Protein AF-A0A9P8NAE0-F1 (afdb_monomer)

pLDDT: mean 75.75, std 21.97, range [27.77, 96.94]

Sequence (246 aa):
MDNTYKVNRFNMPLLQIIGTTGLHKSFSVGFGLTAKEDEGAFQWILSQLREAGRQADIPDPGVVITDFDTALKNALDSIFPSTQQQVCVWHMMKNVILHIKKKWEGSLDGTEIGGDRPEQETRLAAAAALDDPIQADNAIDEDRPIDRATDYQIQHASQLADQRTFEHTADGIRDAWVSVFRARTAEECRDQWDLLCIEFSDQPALVNYLRTTYWPWRAQFSTYAIQQYRNYNITVTSRVRAHITS

InterPro domains:
  IPR018289 MULE transposase domain [PF10551] (1-95)

Organism: NCBI:txid111463

Structure (mmCIF, N/CA/C/O backbone):
data_AF-A0A9P8NAE0-F1
#
_entry.id   AF-A0A9P8NAE0-F1
#
loop_
_atom_site.group_PDB
_atom_site.id
_atom_site.type_symbol
_atom_site.label_atom_id
_atom_site.label_alt_id
_atom_site.label_comp_id
_atom_site.label_asym_id
_atom_site.label_entity_id
_atom_site.label_seq_id
_atom_site.pdbx_PDB_ins_code
_atom_site.Cartn_x
_atom_site.Cartn_y
_atom_site.Cartn_z
_atom_site.occupancy
_atom_site.B_iso_or_equiv
_atom_site.auth_seq_id
_atom_site.auth_comp_id
_atom_site.auth_asym_id
_atom_site.auth_atom_id
_atom_site.pdbx_PDB_model_num
ATOM 1 N N . MET A 1 1 ? -0.539 -0.643 12.063 1.00 80.19 1 MET A N 1
ATOM 2 C CA . MET A 1 1 ? -0.545 -1.965 12.702 1.00 80.19 1 MET A CA 1
ATOM 3 C C . MET A 1 1 ? 0.483 -2.789 11.968 1.00 80.19 1 MET A C 1
ATOM 5 O O . MET A 1 1 ? 0.493 -2.748 10.745 1.00 80.19 1 MET A O 1
ATOM 9 N N . ASP A 1 2 ? 1.401 -3.388 12.709 1.00 75.94 2 ASP A N 1
ATOM 10 C CA . ASP A 1 2 ? 2.513 -4.162 12.157 1.00 75.94 2 ASP A CA 1
ATOM 11 C C . ASP A 1 2 ? 2.639 -5.444 12.973 1.00 75.94 2 ASP A C 1
ATOM 13 O O . ASP A 1 2 ? 2.619 -5.382 14.212 1.00 75.94 2 ASP A O 1
ATOM 17 N N . ASN A 1 3 ? 2.746 -6.581 12.292 1.00 67.88 3 ASN A N 1
ATOM 18 C CA . ASN A 1 3 ? 3.081 -7.835 12.938 1.00 67.88 3 ASN A CA 1
ATOM 19 C C . ASN A 1 3 ? 4.594 -7.971 12.984 1.00 67.88 3 ASN A C 1
ATOM 21 O O . ASN A 1 3 ? 5.308 -8.002 11.980 1.00 67.88 3 ASN A O 1
ATOM 25 N N . THR A 1 4 ? 5.130 -8.051 14.196 1.00 59.97 4 THR A N 1
ATOM 26 C CA . THR A 1 4 ? 6.562 -8.246 14.330 1.00 59.97 4 THR A CA 1
ATOM 27 C C . THR A 1 4 ? 6.889 -9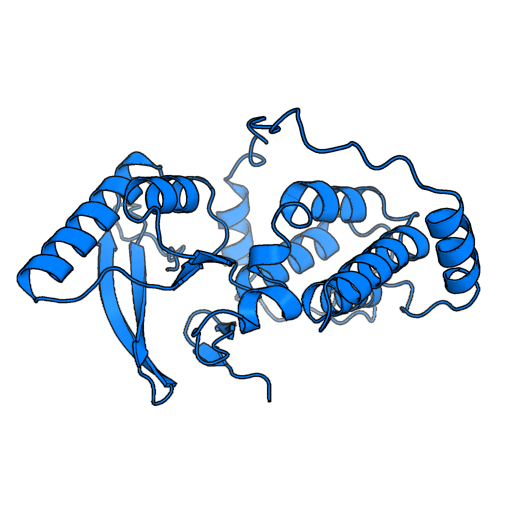.710 14.047 1.00 59.97 4 THR A C 1
ATOM 29 O O . THR A 1 4 ? 6.527 -10.590 14.821 1.00 59.97 4 THR A O 1
ATOM 32 N N . TYR A 1 5 ? 7.694 -9.946 13.010 1.00 52.50 5 TYR A N 1
ATOM 33 C CA . TYR A 1 5 ? 8.297 -11.244 12.656 1.00 52.50 5 TYR A CA 1
ATOM 34 C C . TYR A 1 5 ? 9.088 -11.932 13.792 1.00 52.50 5 TYR A C 1
ATOM 36 O O . TYR A 1 5 ? 9.578 -13.049 13.635 1.00 52.50 5 TYR A O 1
ATOM 44 N N . LYS A 1 6 ? 9.295 -11.260 14.933 1.00 56.47 6 LYS A N 1
ATOM 45 C CA . LYS A 1 6 ? 9.928 -11.854 16.110 1.00 56.47 6 LYS A CA 1
ATOM 46 C C . LYS A 1 6 ? 8.864 -12.568 16.930 1.00 56.47 6 LYS A C 1
ATOM 48 O O . LYS A 1 6 ? 8.217 -11.967 17.782 1.00 56.47 6 LYS A O 1
ATOM 53 N N . VAL A 1 7 ? 8.741 -13.863 16.691 1.00 60.53 7 VAL A N 1
ATOM 54 C CA . VAL A 1 7 ? 7.942 -14.742 17.534 1.00 60.53 7 VAL A CA 1
ATOM 55 C C . VAL A 1 7 ? 8.591 -14.907 18.910 1.00 60.53 7 VAL A C 1
ATOM 57 O O . VAL A 1 7 ? 9.818 -14.942 19.050 1.00 60.53 7 VAL A O 1
ATOM 60 N N . ASN A 1 8 ? 7.774 -14.976 19.957 1.00 69.62 8 ASN A N 1
ATOM 61 C CA . ASN A 1 8 ? 8.274 -15.273 21.299 1.00 69.62 8 ASN A CA 1
ATOM 62 C C . ASN A 1 8 ? 8.743 -16.747 21.403 1.00 69.62 8 ASN A C 1
ATOM 64 O O . ASN A 1 8 ? 8.636 -17.520 20.453 1.00 69.62 8 ASN A O 1
ATOM 68 N N . ARG A 1 9 ? 9.221 -17.181 22.582 1.00 75.50 9 ARG A N 1
ATOM 69 C CA . ARG A 1 9 ? 9.651 -18.581 22.821 1.00 75.50 9 ARG A CA 1
ATOM 70 C C . ARG A 1 9 ? 8.576 -19.649 22.544 1.00 75.50 9 ARG A C 1
ATOM 72 O O . ARG A 1 9 ? 8.888 -20.832 22.559 1.00 75.50 9 ARG A O 1
ATOM 79 N N . PHE A 1 10 ? 7.325 -19.231 22.362 1.00 71.12 10 PHE A N 1
ATOM 80 C CA . PHE A 1 10 ? 6.166 -20.071 22.076 1.00 71.12 10 PHE A CA 1
ATOM 81 C C . PHE A 1 10 ? 5.702 -19.959 20.619 1.00 71.12 10 PHE A C 1
ATOM 83 O O . PHE A 1 10 ? 4.605 -20.398 20.297 1.00 71.12 10 PHE A O 1
ATOM 90 N N . ASN A 1 11 ? 6.526 -19.373 19.748 1.00 71.12 11 ASN A N 1
ATOM 91 C CA . ASN A 1 11 ? 6.237 -19.188 18.331 1.00 71.12 11 ASN A CA 1
ATOM 92 C C . ASN A 1 11 ? 4.987 -18.324 18.054 1.00 71.12 11 ASN A C 1
ATOM 94 O O . ASN A 1 11 ? 4.331 -18.499 17.034 1.00 71.12 11 ASN A O 1
ATOM 98 N N . MET A 1 12 ? 4.651 -17.407 18.971 1.00 79.19 12 MET A N 1
ATOM 99 C CA . MET A 1 12 ? 3.490 -16.520 18.848 1.00 79.19 12 MET A CA 1
ATOM 100 C C . MET A 1 12 ? 3.882 -15.174 18.224 1.00 79.19 12 MET A C 1
ATOM 102 O O . MET A 1 12 ? 4.764 -14.503 18.784 1.00 79.19 12 MET A O 1
ATOM 106 N N . PRO A 1 13 ? 3.234 -14.765 17.119 1.00 77.19 13 PRO A N 1
ATOM 107 C CA . PRO A 1 13 ? 3.353 -13.428 16.554 1.00 77.19 13 PRO A CA 1
ATOM 108 C C . PRO A 1 13 ? 2.855 -12.340 17.509 1.00 77.19 13 PRO A C 1
ATOM 110 O O . PRO A 1 13 ? 1.931 -12.539 18.304 1.00 77.19 13 PRO A O 1
ATOM 113 N N . LEU A 1 14 ? 3.484 -11.169 17.422 1.00 81.94 14 LEU A N 1
ATOM 114 C CA . LEU A 1 14 ? 3.101 -9.977 18.173 1.00 81.94 14 LEU A CA 1
ATOM 115 C C . LEU A 1 14 ? 2.579 -8.915 17.204 1.00 81.94 14 LEU A C 1
ATOM 117 O O . LEU A 1 14 ? 3.356 -8.341 16.440 1.00 81.94 14 LEU A O 1
ATOM 121 N N . LEU A 1 15 ? 1.288 -8.614 17.311 1.00 84.69 15 LEU A N 1
ATOM 122 C CA . LEU A 1 15 ? 0.648 -7.466 16.683 1.00 84.6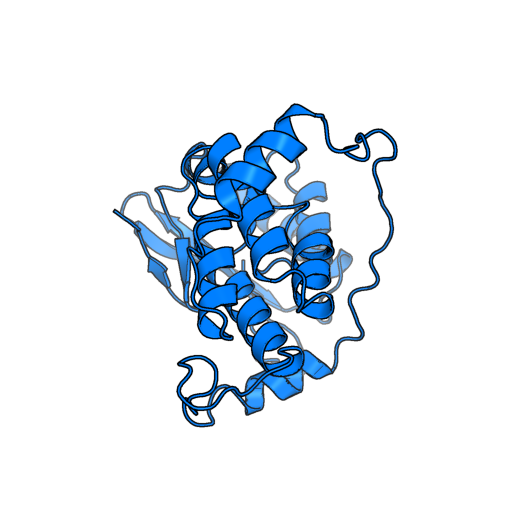9 15 LEU A CA 1
ATOM 123 C C . LEU A 1 15 ? 0.901 -6.221 17.530 1.00 84.69 15 LEU A C 1
ATOM 125 O O . LEU A 1 15 ? 0.487 -6.144 18.692 1.00 84.69 15 LEU A O 1
ATOM 129 N N . GLN A 1 16 ? 1.548 -5.221 16.939 1.00 86.06 16 GLN A N 1
ATOM 130 C CA . GLN A 1 16 ? 1.757 -3.924 17.569 1.00 86.06 16 GLN A CA 1
ATOM 131 C C . GLN A 1 16 ? 0.815 -2.865 16.984 1.00 86.06 16 GLN A C 1
ATOM 133 O O . GLN A 1 16 ? 0.756 -2.635 15.770 1.00 86.06 16 GLN A O 1
ATOM 138 N N . ILE A 1 17 ? 0.108 -2.160 17.872 1.00 88.19 17 ILE A N 1
ATOM 139 C CA . ILE A 1 17 ? -0.814 -1.080 17.515 1.00 88.19 17 ILE A CA 1
ATOM 140 C C . ILE A 1 17 ? -0.240 0.238 18.026 1.00 88.19 17 ILE A C 1
ATOM 142 O O . ILE A 1 17 ? -0.129 0.476 19.230 1.00 88.19 17 ILE A O 1
ATOM 146 N N . ILE A 1 18 ? 0.131 1.103 17.084 1.00 86.50 18 ILE A N 1
ATOM 147 C CA . ILE A 1 18 ? 0.743 2.405 17.346 1.00 86.50 18 ILE A CA 1
ATOM 148 C C . ILE A 1 18 ? -0.218 3.491 16.872 1.00 86.50 18 ILE A C 1
ATOM 150 O O . ILE A 1 18 ? -0.665 3.473 15.726 1.00 86.50 18 ILE A O 1
ATOM 154 N N . GLY A 1 19 ? -0.514 4.436 17.757 1.00 85.75 19 GLY A N 1
ATOM 155 C CA . GLY A 1 19 ? -1.234 5.664 17.454 1.00 85.75 19 GLY A CA 1
ATOM 156 C C . GLY A 1 19 ? -0.257 6.807 17.203 1.00 85.75 19 GLY A C 1
ATOM 157 O O . GLY A 1 19 ? 0.900 6.761 17.624 1.00 85.75 19 GLY A O 1
ATOM 158 N N . THR A 1 20 ? -0.717 7.855 16.525 1.00 80.50 20 THR A N 1
ATOM 159 C CA . THR A 1 20 ? 0.059 9.088 16.357 1.00 80.50 20 THR A CA 1
ATOM 160 C C . THR A 1 20 ? -0.784 10.287 16.760 1.00 80.50 20 THR A C 1
ATOM 162 O O . THR A 1 20 ? -1.970 10.352 16.451 1.00 80.50 20 THR A O 1
ATOM 165 N N . THR A 1 21 ? -0.183 11.227 17.485 1.00 78.06 21 THR A N 1
ATOM 166 C CA . THR A 1 21 ? -0.848 12.468 17.900 1.00 78.06 21 THR A CA 1
ATOM 167 C C . THR A 1 21 ? -0.765 13.539 16.810 1.00 78.06 21 THR A C 1
ATOM 169 O O . THR A 1 21 ? 0.087 13.471 15.925 1.00 78.06 21 THR A O 1
ATOM 172 N N . GLY A 1 22 ? -1.577 14.596 16.922 1.00 69.81 22 GLY A N 1
ATOM 173 C CA . GLY A 1 22 ? -1.492 15.770 16.037 1.00 69.81 22 GLY A CA 1
ATOM 174 C C . GLY A 1 22 ? -0.170 16.553 16.125 1.00 69.81 22 GLY A C 1
ATOM 175 O O . GLY A 1 22 ? 0.059 17.443 15.320 1.00 69.81 22 GLY A O 1
ATOM 176 N N . LEU A 1 23 ? 0.709 16.215 17.079 1.00 77.19 23 LEU A N 1
ATOM 177 C CA . LEU A 1 23 ? 2.085 16.722 17.177 1.00 77.19 23 LEU A CA 1
ATOM 178 C C . LEU A 1 23 ? 3.112 15.735 16.600 1.00 77.19 23 LEU A C 1
ATOM 180 O O . LEU A 1 23 ? 4.298 15.820 16.918 1.00 77.19 23 LEU A O 1
ATOM 184 N N . HIS A 1 24 ? 2.659 14.762 15.807 1.00 66.44 24 HIS A N 1
ATOM 185 C CA . HIS A 1 24 ? 3.490 13.754 15.145 1.00 66.44 24 HIS A CA 1
ATOM 186 C C . HIS A 1 24 ? 4.305 12.885 16.113 1.00 66.44 24 HIS A C 1
ATOM 188 O O . HIS A 1 24 ? 5.368 12.370 15.766 1.00 66.44 24 HIS A O 1
ATOM 194 N N . LYS A 1 25 ? 3.809 12.704 17.342 1.00 74.56 25 LYS A N 1
ATOM 195 C CA . LYS A 1 25 ? 4.404 11.776 18.307 1.00 74.56 25 LYS A CA 1
ATOM 196 C C . LYS A 1 25 ? 3.684 10.443 18.242 1.00 74.56 25 LYS A C 1
ATOM 198 O O . LYS A 1 25 ? 2.464 10.393 18.393 1.00 74.56 25 LYS A O 1
ATOM 203 N N . SER A 1 26 ? 4.449 9.378 18.049 1.00 81.88 26 SER A N 1
ATOM 204 C CA . SER A 1 26 ? 3.940 8.014 18.118 1.00 81.88 26 SER A CA 1
ATOM 205 C C . SER A 1 26 ? 3.783 7.577 19.575 1.00 81.88 26 SER A C 1
ATOM 207 O O . SER A 1 26 ? 4.625 7.890 20.418 1.00 81.88 26 SER A O 1
ATOM 209 N N . PHE A 1 27 ? 2.716 6.845 19.869 1.00 83.62 27 PHE A N 1
ATOM 210 C CA . PHE A 1 27 ? 2.471 6.239 21.174 1.00 83.62 27 PHE A CA 1
ATOM 211 C C . PHE A 1 27 ? 1.897 4.836 20.996 1.00 83.62 27 PHE A C 1
ATOM 213 O O . PHE A 1 27 ? 1.244 4.535 19.997 1.00 83.62 27 PHE A O 1
ATOM 220 N N . SER A 1 28 ? 2.160 3.959 21.960 1.00 88.06 28 SER A N 1
ATOM 221 C CA . SER A 1 28 ? 1.605 2.610 21.933 1.00 88.06 28 SER A CA 1
ATOM 222 C C . SER A 1 28 ? 0.139 2.652 22.347 1.00 88.06 28 SER A C 1
ATOM 224 O O . SER A 1 28 ? -0.172 3.162 23.420 1.00 88.06 28 SER A O 1
ATOM 226 N N . VAL A 1 29 ? -0.741 2.104 21.512 1.00 87.62 29 VAL A N 1
ATOM 227 C CA . VAL A 1 29 ? -2.169 1.933 21.826 1.00 87.62 29 VAL A CA 1
ATOM 228 C C . VAL A 1 29 ? -2.393 0.571 22.470 1.00 87.62 29 VAL A C 1
ATOM 230 O O . VAL A 1 29 ? -3.123 0.458 23.447 1.00 87.62 29 VAL A O 1
ATOM 233 N N . GLY A 1 30 ? -1.729 -0.465 21.958 1.00 87.06 30 GLY A N 1
ATOM 234 C CA . GLY A 1 30 ? -1.888 -1.816 22.472 1.00 87.06 30 GLY A CA 1
ATOM 235 C C . GLY A 1 30 ? -0.984 -2.828 21.787 1.00 87.06 30 GLY A C 1
ATOM 236 O O . GLY A 1 30 ? -0.332 -2.541 20.779 1.00 87.06 30 GLY A O 1
ATOM 237 N N . PHE A 1 31 ? -0.970 -4.022 22.364 1.00 86.38 31 PHE A N 1
ATOM 238 C CA . PHE A 1 31 ? -0.232 -5.179 21.883 1.00 86.38 31 PHE A CA 1
ATOM 239 C C . PHE A 1 31 ? -1.160 -6.389 21.894 1.00 86.38 31 PHE A C 1
ATOM 241 O O . PHE A 1 31 ? -1.898 -6.584 22.859 1.00 86.38 31 PHE A O 1
ATOM 248 N N . GLY A 1 32 ? -1.101 -7.206 20.849 1.00 84.31 32 GLY A N 1
ATOM 249 C CA . GLY A 1 32 ? -1.810 -8.476 20.775 1.00 84.31 32 GLY A CA 1
ATOM 250 C C . GLY A 1 32 ? -0.828 -9.605 20.507 1.00 84.31 32 GLY A C 1
ATOM 251 O O . GLY A 1 32 ? -0.058 -9.535 19.559 1.00 84.31 32 GLY A O 1
ATOM 252 N N . LEU A 1 33 ? -0.836 -10.636 21.346 1.00 82.56 33 LEU A N 1
ATOM 253 C CA . LEU A 1 33 ? -0.107 -11.874 21.080 1.00 82.56 33 LEU A CA 1
ATOM 254 C C . LEU A 1 33 ? -1.096 -12.887 20.522 1.00 82.56 33 LEU A C 1
ATOM 256 O O . LEU A 1 33 ? -2.034 -13.270 21.222 1.00 82.56 33 LEU A O 1
ATOM 260 N N . THR A 1 34 ? -0.887 -13.324 19.287 1.00 76.75 34 THR A N 1
ATOM 261 C CA . THR A 1 34 ? -1.731 -14.345 18.662 1.00 76.75 34 THR A CA 1
ATOM 262 C C . THR A 1 34 ? -1.004 -15.675 18.607 1.00 76.75 34 THR A C 1
ATOM 264 O O . THR A 1 34 ? 0.220 -15.739 18.593 1.00 76.75 34 THR A O 1
ATOM 267 N N . ALA A 1 35 ? -1.756 -16.774 18.606 1.00 73.69 35 ALA A N 1
ATOM 268 C CA . ALA A 1 35 ? -1.174 -18.085 18.326 1.00 73.69 35 ALA A CA 1
ATOM 269 C C . ALA A 1 35 ? -0.899 -18.276 16.823 1.00 73.69 35 ALA A C 1
ATOM 271 O O . ALA A 1 35 ? -0.047 -19.083 16.460 1.00 73.69 35 ALA A O 1
ATOM 272 N N . LYS A 1 36 ? -1.640 -17.555 15.969 1.00 76.31 36 LYS A N 1
ATOM 273 C CA . LYS A 1 36 ? -1.598 -17.615 14.503 1.00 76.31 36 LYS A CA 1
ATOM 274 C C . LYS A 1 36 ? -1.914 -16.242 13.903 1.00 76.31 36 LYS A C 1
ATOM 276 O O . LYS A 1 36 ? -2.621 -15.452 14.528 1.00 76.31 36 LYS A O 1
ATOM 281 N N . GLU A 1 37 ? -1.404 -15.975 12.706 1.00 79.12 37 GLU A N 1
ATOM 282 C CA . GLU A 1 37 ? -1.759 -14.803 11.888 1.00 79.12 37 GLU A CA 1
ATOM 283 C C . GLU A 1 37 ? -2.942 -15.175 10.987 1.00 79.12 37 GLU A C 1
ATOM 285 O O . GLU A 1 37 ? -2.802 -15.354 9.784 1.00 79.12 37 GLU A O 1
ATOM 290 N N . ASP A 1 38 ? -4.107 -15.404 11.596 1.00 85.44 38 ASP A N 1
ATOM 291 C CA . ASP A 1 38 ? -5.343 -15.692 10.869 1.00 85.44 38 ASP A CA 1
ATOM 292 C C . ASP A 1 38 ? -6.416 -14.634 11.147 1.00 85.44 38 ASP A C 1
ATOM 294 O O . ASP A 1 38 ? -6.338 -13.850 12.099 1.00 85.44 38 ASP A O 1
ATOM 298 N N . GLU A 1 39 ? -7.426 -14.598 10.278 1.00 88.25 39 GLU A N 1
ATOM 299 C CA . GLU A 1 39 ? -8.475 -13.580 10.329 1.00 88.25 39 GLU A CA 1
ATOM 300 C C . GLU A 1 39 ? -9.217 -13.605 11.671 1.00 88.25 39 GLU A C 1
ATOM 302 O O . GLU A 1 39 ? -9.487 -12.553 12.248 1.00 88.25 39 GLU A O 1
ATOM 307 N N . GLY A 1 40 ? -9.483 -14.795 12.219 1.00 89.12 40 GLY A N 1
ATOM 308 C CA . GLY A 1 40 ? -10.167 -14.948 13.503 1.00 89.12 40 GLY A CA 1
ATOM 309 C C . GLY A 1 40 ? -9.364 -14.369 14.670 1.00 89.12 40 GLY A C 1
ATOM 310 O O . GLY A 1 40 ? -9.921 -13.680 15.530 1.00 89.12 40 GLY A O 1
ATOM 311 N N . ALA A 1 41 ? -8.049 -14.588 14.690 1.00 89.06 41 ALA A N 1
ATOM 312 C CA . ALA A 1 41 ? -7.161 -14.019 15.696 1.00 89.06 41 ALA A CA 1
ATOM 313 C C . ALA A 1 41 ? -7.122 -12.485 15.619 1.00 89.06 41 ALA A C 1
ATOM 315 O O . ALA A 1 41 ? -7.191 -11.811 16.654 1.00 89.06 41 ALA A O 1
ATOM 316 N N . PHE A 1 42 ? -7.071 -11.919 14.410 1.00 90.31 42 PHE A N 1
ATOM 317 C CA . PHE A 1 42 ? -7.117 -10.470 14.220 1.00 90.31 42 PHE A CA 1
ATOM 318 C C . PHE A 1 42 ? -8.474 -9.876 14.590 1.00 90.31 42 PHE A C 1
ATOM 320 O O . PHE A 1 42 ? -8.511 -8.881 15.316 1.00 90.31 42 PHE A O 1
ATOM 327 N N . GLN A 1 43 ? -9.585 -10.495 14.180 1.00 92.88 43 GLN A N 1
ATOM 328 C CA . GLN A 1 43 ? -10.933 -10.070 14.571 1.00 92.88 43 GLN A CA 1
ATOM 329 C C . GLN A 1 43 ? -11.067 -10.038 16.092 1.00 92.88 43 GLN A C 1
ATOM 331 O O . GLN A 1 43 ? -11.591 -9.071 16.649 1.00 92.88 43 GLN A O 1
ATOM 336 N N . TRP A 1 44 ? -10.533 -11.052 16.781 1.00 92.19 44 TRP A N 1
ATOM 337 C CA . TRP A 1 44 ? -10.533 -11.071 18.235 1.00 92.19 44 TRP A CA 1
ATOM 338 C C . TRP A 1 44 ? -9.749 -9.886 18.812 1.00 92.19 44 TRP A C 1
ATOM 340 O O . TRP A 1 44 ? -10.333 -9.116 19.575 1.00 92.19 44 TRP A O 1
ATOM 350 N N . ILE A 1 45 ? -8.489 -9.656 18.418 1.00 91.12 45 ILE A N 1
ATOM 351 C CA . ILE A 1 45 ? -7.703 -8.522 18.949 1.00 91.12 45 ILE A CA 1
ATOM 352 C C . ILE A 1 45 ? -8.383 -7.181 18.660 1.00 91.12 45 ILE A C 1
ATOM 354 O O . ILE A 1 45 ? -8.486 -6.337 19.552 1.00 91.12 45 ILE A O 1
ATOM 358 N N . LEU A 1 46 ? -8.864 -6.978 17.434 1.00 93.31 46 LEU A N 1
ATOM 359 C CA . LEU A 1 46 ? -9.537 -5.743 17.038 1.00 93.31 46 LEU A CA 1
ATOM 360 C C . LEU A 1 46 ? -10.845 -5.544 17.816 1.00 93.31 46 LEU A C 1
ATOM 362 O O . LEU A 1 46 ? -11.156 -4.414 18.192 1.00 93.31 46 LEU A O 1
ATOM 366 N N . SER A 1 47 ? -11.577 -6.618 18.134 1.00 94.44 47 SER A N 1
ATOM 367 C CA . SER A 1 47 ? -12.767 -6.540 18.991 1.00 94.44 47 SER A CA 1
ATOM 368 C C . SER A 1 47 ? -12.417 -6.075 20.408 1.00 94.44 47 SER A C 1
ATOM 370 O O . SER A 1 47 ? -13.104 -5.214 20.956 1.00 94.44 47 SER A O 1
ATOM 372 N N . GLN A 1 48 ? -11.312 -6.578 20.974 1.00 93.62 48 GLN A N 1
ATOM 373 C CA . GLN A 1 48 ? -10.837 -6.170 22.297 1.00 93.62 48 GLN A CA 1
ATOM 374 C C . GLN A 1 48 ? -10.365 -4.715 22.289 1.00 93.62 48 GLN A C 1
ATOM 376 O O . GLN A 1 48 ? -10.672 -3.963 23.211 1.00 93.62 48 GLN A O 1
ATOM 381 N N . LEU A 1 49 ? -9.671 -4.295 21.228 1.00 92.75 49 LEU A N 1
ATOM 382 C CA . LEU A 1 49 ? -9.268 -2.904 21.032 1.00 92.75 49 LEU A CA 1
ATOM 383 C C . LEU A 1 49 ? -10.484 -1.971 20.988 1.00 92.75 49 LEU A C 1
ATOM 385 O O . LEU A 1 49 ? -10.488 -0.940 21.656 1.00 92.75 49 LEU A O 1
ATOM 389 N N . ARG A 1 50 ? -11.511 -2.333 20.214 1.00 93.81 50 ARG A N 1
ATOM 390 C CA . ARG A 1 50 ? -12.743 -1.549 20.079 1.00 93.81 50 ARG A CA 1
ATOM 391 C C . ARG A 1 50 ? -13.481 -1.425 21.405 1.00 93.81 50 ARG A C 1
ATOM 393 O O . ARG A 1 50 ? -13.940 -0.342 21.755 1.00 93.81 50 ARG A O 1
ATOM 400 N N . GLU A 1 51 ? -13.577 -2.518 22.152 1.00 94.50 51 GLU A N 1
ATOM 401 C CA . GLU A 1 51 ? -14.223 -2.526 23.463 1.00 94.50 51 GLU A CA 1
ATOM 402 C C . GLU A 1 51 ? -13.453 -1.679 24.484 1.00 94.50 51 GLU A C 1
ATOM 404 O O . GLU A 1 51 ? -14.046 -0.840 25.160 1.00 94.50 51 GLU A O 1
ATOM 409 N N . ALA A 1 52 ? -12.124 -1.805 24.533 1.00 92.12 52 ALA A N 1
ATOM 410 C CA . ALA A 1 52 ? -11.283 -0.954 25.373 1.00 92.12 52 ALA A CA 1
ATOM 411 C C . ALA A 1 52 ? -11.413 0.534 25.001 1.00 92.12 52 ALA A C 1
ATOM 413 O O . ALA A 1 52 ? -11.489 1.389 25.884 1.00 92.12 52 ALA A O 1
ATOM 414 N N . GLY A 1 53 ? -11.488 0.845 23.702 1.00 92.25 53 GLY A N 1
ATOM 415 C CA . GLY A 1 53 ? -11.743 2.197 23.205 1.00 92.25 53 GLY A CA 1
ATOM 416 C C . GLY A 1 53 ? -13.081 2.748 23.694 1.00 92.25 53 GLY A C 1
ATOM 417 O O . GLY A 1 53 ? -13.119 3.834 24.263 1.00 92.25 53 GLY A O 1
ATOM 418 N N . ARG A 1 54 ? -14.161 1.967 23.576 1.00 93.50 54 ARG A N 1
ATOM 419 C CA . ARG A 1 54 ? -15.503 2.342 24.059 1.00 93.50 54 ARG A CA 1
ATOM 420 C C . ARG A 1 54 ? -15.545 2.608 25.558 1.00 93.50 54 ARG A C 1
ATOM 422 O O . ARG A 1 54 ? -16.150 3.587 25.979 1.00 93.50 54 ARG A O 1
ATOM 429 N N . GLN A 1 55 ? -14.891 1.771 26.362 1.00 94.19 55 GLN A N 1
ATOM 430 C CA . GLN A 1 55 ? -14.823 1.955 27.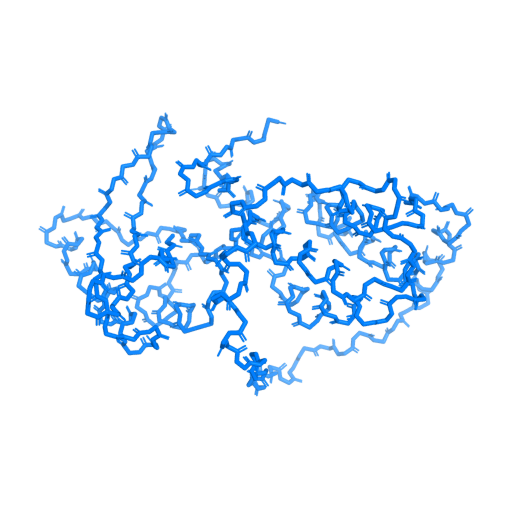818 1.00 94.19 55 GLN A CA 1
ATOM 431 C C . GLN A 1 55 ? -14.093 3.244 28.215 1.00 94.19 55 GLN A C 1
ATOM 433 O O . GLN A 1 55 ? -14.381 3.817 29.264 1.00 94.19 55 GLN A O 1
ATOM 438 N N . ALA A 1 56 ? -13.167 3.702 27.373 1.00 92.44 56 ALA A N 1
ATOM 439 C CA . ALA A 1 56 ? -12.420 4.939 27.552 1.00 92.44 56 ALA A CA 1
ATOM 440 C C . ALA A 1 56 ? -13.020 6.144 26.796 1.00 92.44 56 ALA A C 1
ATOM 442 O O . ALA A 1 56 ? -12.380 7.194 26.759 1.00 92.44 56 ALA A O 1
ATOM 443 N N . ASP A 1 57 ? -14.209 6.003 26.195 1.00 93.06 57 ASP A N 1
ATOM 444 C CA . ASP A 1 57 ? -14.864 7.019 25.351 1.00 93.06 57 ASP A CA 1
ATOM 445 C C . ASP A 1 57 ? -13.980 7.512 24.181 1.00 93.06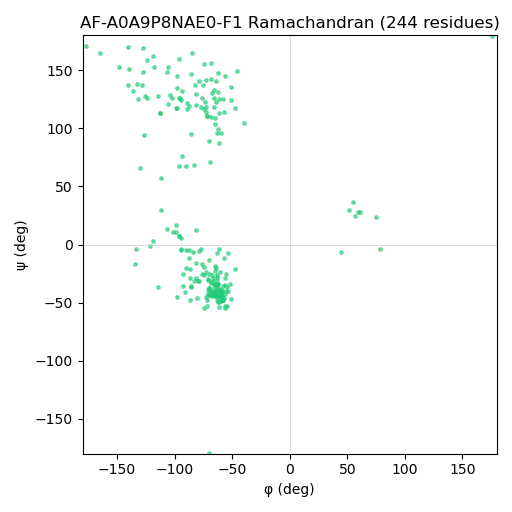 57 ASP A C 1
ATOM 447 O O . ASP A 1 57 ? -13.955 8.686 23.810 1.00 93.06 57 ASP A O 1
ATOM 451 N N . ILE A 1 58 ? -13.202 6.594 23.599 1.00 90.69 58 ILE A N 1
ATOM 452 C CA . ILE A 1 58 ? -12.342 6.835 22.437 1.00 90.69 58 ILE A CA 1
ATOM 453 C C . ILE A 1 58 ? -13.096 6.403 21.169 1.00 90.69 58 ILE A C 1
ATOM 455 O O . ILE A 1 58 ? -13.535 5.253 21.090 1.00 90.69 58 ILE A O 1
ATOM 459 N N . PRO A 1 59 ? -13.230 7.279 20.156 1.00 90.12 59 PRO A N 1
ATOM 460 C CA . PRO A 1 59 ? -13.895 6.931 18.905 1.00 90.12 59 PRO A CA 1
ATOM 461 C C . PRO A 1 59 ? -13.094 5.912 18.083 1.00 90.12 59 PRO A C 1
ATOM 463 O O . PRO A 1 59 ? -11.866 5.838 18.175 1.00 90.12 59 PRO A O 1
ATOM 466 N N . ASP A 1 60 ? -13.803 5.180 17.220 1.00 91.50 60 ASP A N 1
ATOM 467 C CA . ASP A 1 60 ? -13.193 4.267 16.249 1.00 91.50 60 ASP A CA 1
ATOM 468 C C . ASP A 1 60 ? -12.174 5.021 15.357 1.00 91.50 60 ASP A C 1
ATOM 470 O O . ASP A 1 60 ? -12.366 6.203 15.033 1.00 91.50 60 ASP A O 1
ATOM 474 N N . PRO A 1 61 ? -11.063 4.376 14.954 1.00 90.06 61 PRO A N 1
ATOM 475 C CA . PRO A 1 61 ? -10.008 5.044 14.202 1.00 90.06 61 PRO A CA 1
ATOM 476 C C . PRO A 1 61 ? -10.503 5.482 12.819 1.00 90.06 61 PRO A C 1
ATOM 478 O O . PRO A 1 61 ? -11.074 4.696 12.072 1.00 90.06 61 PRO A O 1
ATOM 481 N N . GLY A 1 62 ? -10.220 6.722 12.417 1.00 88.69 62 GLY A N 1
ATOM 482 C CA . GLY A 1 62 ? -10.560 7.185 11.064 1.00 88.69 62 GLY A CA 1
ATOM 483 C C . GLY A 1 62 ? -9.701 6.547 9.964 1.00 88.69 62 GLY A C 1
ATOM 484 O O . GLY A 1 62 ? -10.171 6.354 8.845 1.00 88.69 62 GLY A O 1
ATOM 485 N N . VAL A 1 63 ? -8.446 6.209 10.279 1.00 89.31 63 VAL A N 1
ATOM 486 C CA . VAL A 1 63 ? -7.480 5.608 9.349 1.00 89.31 63 VAL A CA 1
ATOM 487 C C . VAL A 1 63 ? -6.673 4.534 10.072 1.00 89.31 63 VAL A C 1
ATOM 489 O O . VAL A 1 63 ? -6.200 4.763 11.187 1.00 89.31 63 VAL A O 1
ATOM 492 N N . VAL A 1 64 ? -6.454 3.395 9.418 1.00 90.56 64 VAL A N 1
ATOM 493 C CA . VAL A 1 64 ? -5.515 2.358 9.864 1.00 90.56 64 VAL A CA 1
ATOM 494 C C . VAL A 1 64 ? -4.541 2.043 8.732 1.00 90.56 64 VAL A C 1
ATOM 496 O O . VAL A 1 64 ? -4.949 1.765 7.610 1.00 90.56 64 VAL A O 1
ATOM 499 N N . ILE A 1 65 ? -3.242 2.085 9.036 1.00 89.00 65 ILE A N 1
ATOM 500 C CA . ILE A 1 65 ? -2.164 1.737 8.099 1.00 89.00 65 ILE A CA 1
ATOM 501 C C . ILE A 1 65 ? -1.653 0.333 8.444 1.00 89.00 65 ILE A C 1
ATOM 503 O O . ILE A 1 65 ? -1.263 0.119 9.596 1.00 89.00 65 ILE A O 1
ATOM 507 N N . THR A 1 66 ? -1.620 -0.599 7.489 1.00 88.69 66 THR A N 1
ATOM 508 C CA . THR A 1 66 ? -1.136 -1.986 7.678 1.00 88.69 66 THR A CA 1
ATOM 509 C C . THR A 1 66 ? -0.075 -2.376 6.648 1.00 88.69 66 THR A C 1
ATOM 511 O O . THR A 1 66 ? 0.171 -1.655 5.685 1.00 88.69 66 THR A O 1
ATOM 514 N N . ASP A 1 67 ? 0.598 -3.502 6.848 1.00 81.94 67 ASP A N 1
ATOM 515 C CA . ASP A 1 67 ? 1.619 -4.085 5.966 1.00 81.94 67 ASP A CA 1
ATOM 516 C C . ASP A 1 67 ? 1.063 -4.883 4.770 1.00 81.94 67 ASP A C 1
ATOM 518 O O . ASP A 1 67 ? 1.843 -5.508 4.056 1.00 81.94 67 ASP A O 1
ATOM 522 N N . PHE A 1 68 ? -0.243 -4.768 4.492 1.00 83.81 68 PHE A N 1
ATOM 523 C CA . PHE A 1 68 ? -0.961 -5.459 3.410 1.00 83.81 68 PHE A CA 1
ATOM 524 C C . PHE A 1 68 ? -1.249 -6.954 3.658 1.00 83.81 68 PHE A C 1
ATOM 526 O O . PHE A 1 68 ? -1.493 -7.697 2.712 1.00 83.81 68 PHE A O 1
ATOM 533 N N . ASP A 1 69 ? -1.300 -7.383 4.921 1.00 85.88 69 ASP A N 1
ATOM 534 C CA . ASP A 1 69 ? -1.815 -8.701 5.317 1.00 85.88 69 ASP A CA 1
ATOM 535 C C . ASP A 1 69 ? -3.328 -8.831 5.033 1.00 85.88 69 ASP A C 1
ATOM 537 O O . ASP A 1 69 ? -4.146 -8.091 5.588 1.00 85.88 69 ASP A O 1
ATOM 541 N N . THR A 1 70 ? -3.714 -9.778 4.172 1.00 86.62 70 THR A N 1
ATOM 542 C CA . THR A 1 70 ? -5.115 -10.013 3.776 1.00 86.62 70 THR A CA 1
ATOM 543 C C . THR A 1 70 ? -6.019 -10.357 4.962 1.00 86.62 70 THR A C 1
ATOM 545 O O . THR A 1 70 ? -7.129 -9.833 5.053 1.00 86.62 70 THR A O 1
ATOM 548 N N . ALA A 1 71 ? -5.557 -11.189 5.896 1.00 88.12 71 ALA A N 1
ATOM 549 C CA . ALA A 1 71 ? -6.341 -11.595 7.056 1.00 88.12 71 ALA A CA 1
ATOM 550 C C . ALA A 1 71 ? -6.592 -10.411 8.002 1.00 88.12 71 ALA A C 1
ATOM 552 O O . ALA A 1 71 ? -7.712 -10.226 8.485 1.00 88.12 71 ALA A O 1
ATOM 553 N N . LEU A 1 72 ? -5.589 -9.556 8.222 1.00 88.56 72 LEU A N 1
ATOM 554 C CA . LEU A 1 72 ? -5.754 -8.334 9.010 1.00 88.56 72 LEU A CA 1
ATOM 555 C C . LEU A 1 72 ? -6.689 -7.336 8.315 1.00 88.56 72 LEU A C 1
ATOM 557 O O . LEU A 1 72 ? -7.493 -6.684 8.984 1.00 88.56 72 LEU A O 1
ATOM 561 N N . LYS A 1 73 ? -6.614 -7.215 6.986 1.00 89.94 73 LYS A N 1
ATOM 562 C CA . LYS A 1 73 ? -7.504 -6.341 6.204 1.00 89.94 73 LYS A CA 1
ATOM 563 C C . LYS A 1 73 ? -8.964 -6.778 6.308 1.00 89.94 73 LYS A C 1
ATOM 565 O O . LYS A 1 73 ? -9.808 -5.941 6.621 1.00 89.94 73 LYS A O 1
ATOM 570 N N . ASN A 1 74 ? -9.249 -8.067 6.135 1.00 91.69 74 ASN A N 1
ATOM 571 C CA . ASN A 1 74 ? -10.603 -8.608 6.285 1.00 91.69 74 ASN A CA 1
ATOM 572 C C . ASN A 1 74 ? -11.141 -8.387 7.706 1.00 91.69 74 ASN A C 1
ATOM 574 O O . ASN A 1 74 ? -12.278 -7.952 7.903 1.00 91.69 74 ASN A O 1
ATOM 578 N N . ALA A 1 75 ? -10.299 -8.620 8.715 1.00 92.88 75 ALA A N 1
ATOM 579 C CA . ALA A 1 75 ? -10.665 -8.385 10.104 1.00 92.88 75 ALA A CA 1
ATOM 580 C C . ALA A 1 75 ? -10.965 -6.900 10.389 1.00 92.88 75 ALA A C 1
ATOM 582 O O . ALA A 1 75 ? -11.905 -6.593 11.125 1.00 92.88 75 ALA A O 1
ATOM 583 N N . LEU A 1 76 ? -10.206 -5.973 9.795 1.00 93.31 76 LEU A N 1
ATOM 584 C CA . LEU A 1 76 ? -10.473 -4.535 9.886 1.00 93.31 76 LEU A CA 1
ATOM 585 C C . LEU A 1 76 ? -11.803 -4.157 9.230 1.00 93.31 76 LEU A C 1
ATOM 587 O O . LEU A 1 76 ? -12.569 -3.425 9.853 1.00 93.31 76 LEU A O 1
ATOM 591 N N . ASP A 1 77 ? -12.106 -4.683 8.042 1.00 93.31 77 ASP A N 1
ATOM 592 C CA . ASP A 1 77 ? -13.379 -4.421 7.354 1.00 93.31 77 ASP A CA 1
ATOM 593 C C . ASP A 1 77 ? -14.582 -4.936 8.158 1.00 93.31 77 ASP A C 1
ATOM 595 O O . ASP A 1 77 ? -15.635 -4.300 8.191 1.00 93.31 77 ASP A O 1
ATOM 599 N N . SER A 1 78 ? -14.415 -6.051 8.874 1.00 95.00 78 SER A N 1
ATOM 600 C CA . SER A 1 78 ? -15.448 -6.597 9.757 1.00 95.00 78 SER A CA 1
ATOM 601 C C . SER A 1 78 ? -15.647 -5.768 11.034 1.00 95.00 78 SER A C 1
ATOM 603 O O . SER A 1 78 ? -16.779 -5.446 11.407 1.00 95.00 78 SER A O 1
ATOM 605 N N . ILE A 1 79 ? -14.563 -5.412 11.733 1.00 95.81 79 ILE A N 1
ATOM 606 C CA . ILE A 1 79 ? -14.650 -4.781 13.061 1.00 95.81 79 ILE A CA 1
ATOM 607 C C . ILE A 1 79 ? -14.826 -3.261 12.981 1.00 95.81 79 ILE A C 1
ATOM 609 O O . ILE A 1 79 ? -15.546 -2.691 13.812 1.00 95.81 79 ILE A O 1
ATOM 613 N N . PHE A 1 80 ? -14.205 -2.617 11.994 1.00 94.44 80 PHE A N 1
ATOM 614 C CA . PHE A 1 80 ? -14.192 -1.171 11.789 1.00 94.44 80 PHE A CA 1
ATOM 615 C C . PHE A 1 80 ? -14.565 -0.796 10.336 1.00 94.44 80 PHE A C 1
ATOM 617 O O . PHE A 1 80 ? -13.755 -0.217 9.613 1.00 94.44 80 PHE A O 1
ATOM 624 N N . PRO A 1 81 ? -15.809 -1.056 9.894 1.00 93.19 81 PRO A N 1
ATOM 625 C CA . PRO A 1 81 ? -16.212 -0.902 8.489 1.00 93.19 81 PRO A CA 1
ATOM 626 C C . PRO A 1 81 ? -16.155 0.543 7.963 1.00 93.19 81 PRO A C 1
ATOM 628 O O . PRO A 1 81 ? -16.122 0.769 6.758 1.00 93.19 81 PRO A O 1
ATOM 631 N N . SER A 1 82 ? -16.168 1.542 8.850 1.00 91.44 82 SER A N 1
ATOM 632 C CA . SER A 1 82 ? -16.041 2.959 8.484 1.00 91.44 82 SER A CA 1
ATOM 633 C C . SER A 1 82 ? -14.594 3.461 8.456 1.00 91.44 82 SER A C 1
ATOM 635 O O . SER A 1 82 ? -14.361 4.628 8.140 1.00 91.44 82 SER A O 1
ATOM 637 N N . THR A 1 83 ? -13.624 2.633 8.844 1.00 91.50 83 THR A N 1
ATOM 638 C CA . THR A 1 83 ? -12.212 3.012 8.909 1.00 91.50 83 THR A CA 1
ATOM 639 C C . THR A 1 83 ? -11.573 2.917 7.535 1.00 91.50 83 THR A C 1
ATOM 641 O O . THR A 1 83 ? -11.610 1.878 6.881 1.00 91.50 83 THR A O 1
ATOM 644 N N . GLN A 1 84 ? -10.892 3.982 7.116 1.00 90.50 84 GLN A N 1
ATOM 645 C CA . GLN A 1 84 ? -10.106 3.937 5.891 1.00 90.50 84 GLN A CA 1
ATOM 646 C C . GLN A 1 84 ? -8.840 3.099 6.104 1.00 90.50 84 GLN A C 1
ATOM 648 O O . GLN A 1 84 ? -7.958 3.468 6.885 1.00 90.50 84 GLN A O 1
ATOM 653 N N . GLN A 1 85 ? -8.704 2.010 5.352 1.00 91.12 85 GLN A N 1
ATOM 654 C CA . GLN A 1 85 ? -7.466 1.239 5.313 1.00 91.12 85 GLN A CA 1
ATOM 655 C C . GLN A 1 85 ? -6.449 1.868 4.351 1.00 91.12 85 GLN A C 1
ATOM 657 O O . GLN A 1 85 ? -6.790 2.274 3.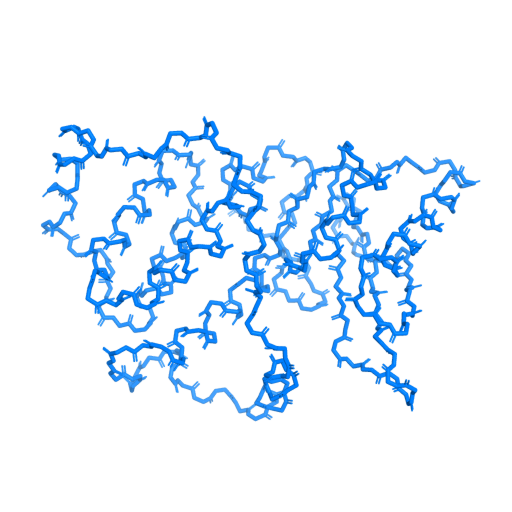235 1.00 91.12 85 GLN A O 1
ATOM 662 N N . GLN A 1 86 ? -5.191 1.926 4.779 1.00 90.88 86 GLN A N 1
ATOM 663 C CA . GLN A 1 86 ? -4.049 2.360 3.979 1.00 90.88 86 GLN A CA 1
ATOM 664 C C . GLN A 1 86 ? -2.940 1.308 4.029 1.00 90.88 86 GLN A C 1
ATOM 666 O O . GLN A 1 86 ? -2.744 0.631 5.040 1.00 90.88 86 GLN A O 1
ATOM 671 N N . VAL A 1 87 ? -2.184 1.192 2.942 1.00 89.19 87 VAL A N 1
ATOM 672 C CA . VAL A 1 87 ? -1.038 0.286 2.860 1.00 89.19 87 VAL A CA 1
ATOM 673 C C . VAL A 1 87 ? 0.230 1.039 3.238 1.00 89.19 87 VAL A C 1
ATOM 675 O O . VAL A 1 87 ? 0.510 2.137 2.759 1.00 89.19 87 VAL A O 1
ATOM 678 N N . CYS A 1 88 ? 1.020 0.433 4.116 1.00 86.56 88 CYS A N 1
ATOM 679 C CA . CYS A 1 88 ? 2.316 0.931 4.528 1.00 86.56 88 CYS A CA 1
ATOM 680 C C . CYS A 1 88 ? 3.273 0.927 3.332 1.00 86.56 88 CYS A C 1
ATOM 682 O O . CYS A 1 88 ? 3.752 -0.126 2.904 1.00 86.56 88 CYS A O 1
ATOM 684 N N . VAL A 1 89 ? 3.595 2.121 2.830 1.00 86.69 89 VAL A N 1
ATOM 685 C CA . VAL A 1 89 ? 4.508 2.309 1.694 1.00 86.69 89 VAL A CA 1
ATOM 686 C C . VAL A 1 89 ? 5.871 1.666 1.956 1.00 86.69 89 VAL A C 1
ATOM 688 O O . VAL A 1 89 ? 6.458 1.103 1.038 1.00 86.69 89 VAL A O 1
ATOM 691 N N . TRP A 1 90 ? 6.370 1.675 3.198 1.00 83.31 90 TRP A N 1
ATOM 692 C CA . TRP A 1 90 ? 7.628 0.999 3.524 1.00 83.31 90 TRP A CA 1
ATOM 693 C C . TRP A 1 90 ? 7.579 -0.510 3.293 1.00 83.31 90 TRP A C 1
ATOM 695 O O . TRP A 1 90 ? 8.468 -1.056 2.641 1.00 83.31 90 TRP A O 1
ATOM 705 N N . HIS A 1 91 ? 6.547 -1.180 3.811 1.00 84.75 91 HIS A N 1
ATOM 706 C CA . HIS A 1 91 ? 6.385 -2.624 3.647 1.00 84.75 91 HIS A CA 1
ATOM 707 C C . HIS A 1 91 ? 6.156 -2.988 2.182 1.00 84.75 91 HIS A C 1
ATOM 709 O O . HIS A 1 91 ? 6.814 -3.893 1.671 1.00 84.75 91 HIS A O 1
ATOM 715 N N . MET A 1 92 ? 5.322 -2.214 1.480 1.00 90.62 92 MET A N 1
ATOM 716 C CA . MET A 1 92 ? 5.138 -2.347 0.037 1.00 90.62 92 MET A CA 1
ATOM 717 C C . MET A 1 92 ? 6.477 -2.245 -0.701 1.00 90.62 92 MET A C 1
ATOM 719 O O . MET A 1 92 ? 6.832 -3.155 -1.442 1.00 90.62 92 MET A O 1
ATOM 723 N N . MET A 1 93 ? 7.262 -1.189 -0.466 1.00 91.50 93 MET A N 1
ATOM 724 C CA . MET A 1 93 ? 8.545 -1.000 -1.150 1.00 91.50 93 MET A CA 1
ATOM 725 C C . MET A 1 93 ? 9.551 -2.092 -0.823 1.00 91.50 93 MET A C 1
ATOM 727 O O . MET A 1 93 ? 10.246 -2.569 -1.717 1.00 91.50 93 MET A O 1
ATOM 731 N N . LYS A 1 94 ? 9.609 -2.538 0.432 1.00 88.31 94 LYS A N 1
ATOM 732 C CA . LYS A 1 94 ? 10.461 -3.659 0.826 1.00 88.31 94 LYS A CA 1
ATOM 733 C C . LYS A 1 94 ? 10.096 -4.933 0.055 1.00 88.31 94 LYS A C 1
ATOM 735 O O . LYS A 1 94 ? 10.987 -5.607 -0.460 1.00 88.31 94 LYS A O 1
ATOM 740 N N . ASN A 1 95 ? 8.804 -5.233 -0.065 1.00 90.38 95 ASN A N 1
ATOM 741 C CA . ASN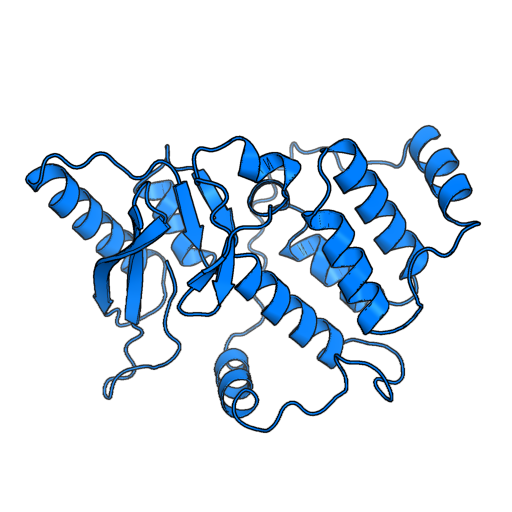 A 1 95 ? 8.317 -6.399 -0.798 1.00 90.38 95 ASN A CA 1
ATOM 742 C C . ASN A 1 95 ? 8.543 -6.264 -2.309 1.00 90.38 95 ASN A C 1
ATOM 744 O O . ASN A 1 95 ? 8.950 -7.234 -2.947 1.00 90.38 95 ASN A O 1
ATOM 748 N N . VAL A 1 96 ? 8.339 -5.074 -2.879 1.00 93.12 96 VAL A N 1
ATOM 749 C CA . VAL A 1 96 ? 8.631 -4.780 -4.291 1.00 93.12 96 VAL A CA 1
ATOM 750 C C . VAL A 1 96 ? 10.116 -4.966 -4.591 1.00 93.12 96 VAL A C 1
ATOM 752 O O . VAL A 1 96 ? 10.447 -5.715 -5.504 1.00 93.12 96 VAL A O 1
ATOM 755 N N . ILE A 1 97 ? 11.016 -4.392 -3.789 1.00 93.62 97 ILE A N 1
ATOM 756 C CA . ILE A 1 97 ? 12.471 -4.542 -3.964 1.00 93.62 97 ILE A CA 1
ATOM 757 C C . ILE A 1 97 ? 12.889 -6.014 -3.876 1.00 93.62 97 ILE A C 1
ATOM 759 O O . ILE A 1 97 ? 13.692 -6.477 -4.684 1.00 93.62 97 ILE A O 1
ATOM 763 N N . LEU A 1 98 ? 12.330 -6.775 -2.931 1.00 92.75 98 LEU A N 1
ATOM 764 C CA . LEU A 1 98 ? 12.592 -8.211 -2.819 1.00 92.75 98 LEU A CA 1
ATOM 765 C C . LEU A 1 98 ? 12.159 -8.973 -4.082 1.00 92.75 98 LEU A C 1
ATOM 767 O O . LEU A 1 98 ? 12.866 -9.879 -4.519 1.00 92.75 98 LEU A O 1
ATOM 771 N N . HIS A 1 99 ? 11.027 -8.606 -4.682 1.00 94.50 99 HIS A N 1
ATOM 772 C CA . HIS A 1 99 ? 10.569 -9.212 -5.931 1.00 94.50 99 HIS A CA 1
ATOM 773 C C . HIS A 1 99 ? 11.424 -8.794 -7.126 1.00 94.50 99 HIS A C 1
ATOM 775 O O . HIS A 1 99 ? 11.746 -9.662 -7.931 1.00 94.50 99 HIS A O 1
ATOM 781 N N . ILE A 1 100 ? 11.863 -7.532 -7.197 1.00 94.88 100 ILE A N 1
ATOM 782 C CA . ILE A 1 100 ? 12.826 -7.060 -8.205 1.00 94.88 100 ILE A CA 1
ATOM 783 C C . ILE A 1 100 ? 14.101 -7.903 -8.128 1.00 94.88 100 ILE A C 1
ATOM 785 O O . ILE A 1 100 ? 14.456 -8.540 -9.110 1.00 94.88 100 ILE A O 1
ATOM 789 N N . LYS A 1 101 ? 14.717 -8.050 -6.947 1.00 93.19 101 LYS A N 1
ATOM 790 C CA . LYS A 1 101 ? 15.916 -8.897 -6.768 1.00 93.19 101 LYS A CA 1
ATOM 791 C C . LYS A 1 101 ? 15.728 -10.338 -7.246 1.00 93.19 101 LYS A C 1
ATOM 793 O O . LYS A 1 101 ? 16.670 -10.945 -7.738 1.00 93.19 101 LYS A O 1
ATOM 798 N N . LYS A 1 102 ? 14.535 -10.904 -7.046 1.00 93.44 102 LYS A N 1
ATOM 799 C CA . LYS A 1 102 ? 14.234 -12.305 -7.371 1.00 93.44 102 LYS A CA 1
ATOM 800 C C . LYS A 1 102 ? 13.875 -12.534 -8.839 1.00 93.44 102 LYS A C 1
ATOM 802 O O . LYS A 1 102 ? 14.081 -13.640 -9.323 1.00 93.44 102 LYS A O 1
ATOM 807 N N . LYS A 1 103 ? 13.253 -11.553 -9.497 1.00 93.75 103 LYS A N 1
ATOM 808 C CA . LYS A 1 103 ? 12.600 -11.726 -10.806 1.00 93.75 103 LYS A CA 1
ATOM 809 C C . LYS A 1 103 ? 13.159 -10.825 -11.907 1.00 93.75 103 LYS A C 1
ATOM 811 O O . LYS A 1 103 ? 12.658 -10.901 -13.019 1.00 93.75 103 LYS A O 1
ATOM 816 N N . TRP A 1 104 ? 14.129 -9.966 -11.602 1.00 95.31 104 TRP A N 1
ATOM 817 C CA . TRP A 1 104 ? 14.771 -9.112 -12.597 1.00 95.31 104 TRP A CA 1
ATOM 818 C C . TRP A 1 104 ? 15.523 -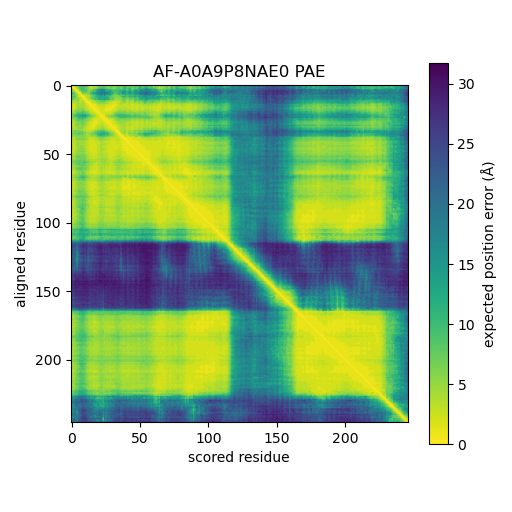9.952 -13.632 1.00 95.31 104 TRP A C 1
ATOM 820 O O . TRP A 1 104 ? 16.413 -10.731 -13.285 1.00 95.31 104 TRP A O 1
ATOM 830 N N . GLU A 1 105 ? 15.171 -9.776 -14.903 1.00 92.25 105 GLU A N 1
ATOM 831 C CA . GLU A 1 105 ? 15.828 -10.407 -16.044 1.00 92.25 105 GLU A CA 1
ATOM 832 C C . GLU A 1 105 ? 16.901 -9.453 -16.587 1.00 92.25 105 GLU A C 1
ATOM 834 O O . GLU A 1 105 ? 16.714 -8.766 -17.587 1.00 92.25 105 GLU A O 1
ATOM 839 N N . GLY A 1 106 ? 18.031 -9.374 -15.882 1.00 90.62 106 GLY A N 1
ATOM 840 C CA . GLY A 1 106 ? 19.174 -8.529 -16.232 1.00 90.62 106 GLY A CA 1
ATOM 841 C C . GLY A 1 106 ? 20.270 -8.575 -15.166 1.00 90.62 106 GLY A C 1
ATOM 842 O O . GLY A 1 106 ? 20.129 -9.252 -14.147 1.00 90.62 106 GLY A O 1
ATOM 843 N N . SER A 1 107 ? 21.377 -7.855 -15.380 1.00 90.06 107 SER A N 1
ATOM 844 C CA . SER A 1 107 ? 22.400 -7.729 -14.333 1.00 90.06 107 SER A CA 1
ATOM 845 C C . SER A 1 107 ? 21.915 -6.805 -13.213 1.00 90.06 107 SER A C 1
ATOM 847 O O . SER A 1 107 ? 21.252 -5.799 -13.470 1.00 90.06 107 SER A O 1
ATOM 849 N N . LEU A 1 108 ? 22.255 -7.161 -11.973 1.00 91.19 108 LEU A N 1
ATOM 850 C CA . LEU A 1 108 ? 22.109 -6.296 -10.801 1.00 91.19 108 LEU A CA 1
ATOM 851 C C . LEU A 1 108 ? 23.405 -5.525 -10.492 1.00 91.19 108 LEU A C 1
ATOM 853 O O . LEU A 1 108 ? 23.414 -4.686 -9.589 1.00 91.19 108 LEU A O 1
ATOM 857 N N . ASP A 1 109 ? 24.492 -5.785 -11.221 1.00 87.56 109 ASP A N 1
ATOM 858 C CA . ASP A 1 109 ? 25.781 -5.139 -10.991 1.00 87.56 109 ASP A CA 1
ATOM 859 C C . ASP A 1 109 ? 25.677 -3.627 -11.204 1.00 87.56 109 ASP A C 1
ATOM 861 O O . ASP A 1 109 ? 25.149 -3.155 -12.209 1.00 87.56 109 ASP A O 1
ATOM 865 N N . GLY A 1 110 ? 26.185 -2.858 -10.242 1.00 83.44 110 GLY A N 1
ATOM 866 C CA . GLY A 1 110 ? 26.125 -1.395 -10.283 1.00 83.44 110 GLY A CA 1
ATOM 867 C C . GLY A 1 110 ? 24.772 -0.791 -9.894 1.00 83.44 110 GLY A C 1
ATOM 868 O O . GLY A 1 110 ? 24.695 0.428 -9.783 1.00 83.44 110 GLY A O 1
ATOM 869 N N . THR A 1 111 ? 23.745 -1.606 -9.623 1.00 88.62 111 THR A N 1
ATOM 870 C CA . THR A 1 111 ? 22.451 -1.127 -9.105 1.00 88.62 111 THR A CA 1
ATOM 871 C C . THR A 1 111 ? 22.468 -1.008 -7.578 1.00 88.62 111 THR A C 1
ATOM 873 O O . THR A 1 111 ? 23.093 -1.814 -6.880 1.00 88.62 111 THR A O 1
ATOM 876 N N . GLU A 1 112 ? 21.742 -0.042 -7.019 1.00 87.06 112 GLU A N 1
ATOM 877 C CA . GLU A 1 112 ? 21.545 0.097 -5.571 1.00 87.06 112 GLU A CA 1
ATOM 878 C C . GLU A 1 112 ? 20.817 -1.119 -4.987 1.00 87.06 112 GLU A C 1
ATOM 880 O O . GLU A 1 112 ? 21.089 -1.535 -3.859 1.00 87.06 112 GLU A O 1
ATOM 885 N N . ILE A 1 113 ? 19.900 -1.711 -5.758 1.00 86.06 113 ILE A N 1
ATOM 886 C CA . ILE A 1 113 ? 19.213 -2.953 -5.396 1.00 86.06 113 ILE A CA 1
ATOM 887 C C . ILE A 1 113 ? 20.199 -4.128 -5.322 1.00 86.06 113 ILE A C 1
ATOM 889 O O . ILE A 1 113 ? 20.094 -4.943 -4.402 1.00 86.06 113 ILE A O 1
ATOM 893 N N . GLY A 1 114 ? 21.150 -4.222 -6.251 1.00 77.12 114 GLY A N 1
ATOM 894 C CA . GLY A 1 114 ? 22.180 -5.262 -6.290 1.00 77.12 114 GLY A CA 1
ATOM 895 C C . GLY A 1 114 ? 23.271 -5.113 -5.233 1.00 77.12 114 GLY A C 1
ATOM 896 O O . GLY A 1 114 ? 23.880 -6.108 -4.852 1.00 77.12 114 GLY A O 1
ATOM 897 N N . GLY A 1 115 ? 23.493 -3.902 -4.718 1.00 75.19 115 GLY A N 1
ATOM 898 C CA . GLY A 1 115 ? 24.464 -3.648 -3.657 1.00 75.19 115 GLY A CA 1
ATOM 899 C C . GLY A 1 115 ? 24.140 -4.408 -2.364 1.00 75.19 115 GLY A C 1
ATOM 900 O O . GLY A 1 115 ? 23.055 -4.266 -1.791 1.00 75.19 115 GLY A O 1
ATOM 901 N N . ASP A 1 116 ? 25.106 -5.187 -1.869 1.00 55.16 116 ASP A N 1
ATOM 902 C CA . ASP A 1 116 ? 25.035 -5.851 -0.567 1.00 55.16 116 ASP A CA 1
ATOM 903 C C . ASP A 1 116 ? 24.959 -4.809 0.563 1.00 55.16 116 ASP A C 1
ATOM 905 O O . ASP A 1 116 ? 25.970 -4.310 1.063 1.00 55.16 116 ASP A O 1
ATOM 909 N N . ARG A 1 117 ? 23.745 -4.489 1.029 1.00 47.78 117 ARG A N 1
ATOM 910 C CA . ARG A 1 117 ? 23.577 -4.015 2.410 1.00 47.78 117 ARG A CA 1
ATOM 911 C C . ARG A 1 117 ? 23.739 -5.224 3.339 1.00 47.78 117 ARG A C 1
ATOM 913 O O . ARG A 1 117 ? 23.008 -6.201 3.183 1.00 47.78 117 ARG A O 1
ATOM 920 N N . PRO A 1 118 ? 24.684 -5.181 4.295 1.00 41.66 118 PRO A N 1
ATOM 921 C CA . PRO A 1 118 ? 25.186 -6.369 4.974 1.00 41.66 118 PRO A CA 1
ATOM 922 C C . PRO A 1 118 ? 24.121 -7.057 5.839 1.00 41.66 118 PRO A C 1
ATOM 924 O O . PRO A 1 118 ? 23.525 -6.430 6.711 1.00 41.66 118 PRO A O 1
ATOM 927 N N . GLU A 1 119 ? 23.933 -8.358 5.580 1.00 39.47 119 GLU A N 1
ATOM 928 C CA . GLU A 1 119 ? 23.657 -9.514 6.466 1.00 39.47 119 GLU A CA 1
ATOM 929 C C . GLU A 1 119 ? 22.624 -9.452 7.617 1.00 39.47 119 GLU A C 1
ATOM 931 O O . GLU A 1 119 ? 22.293 -10.495 8.189 1.00 39.47 119 GLU A O 1
ATOM 936 N N . GLN A 1 120 ? 22.027 -8.310 7.952 1.00 38.25 120 GLN A N 1
ATOM 937 C CA . GLN A 1 120 ? 20.974 -8.211 8.973 1.00 38.25 120 GLN A CA 1
ATOM 938 C C . GLN A 1 120 ? 19.559 -8.381 8.402 1.00 38.25 120 GLN A C 1
ATOM 940 O O . GLN A 1 120 ? 18.648 -8.763 9.138 1.00 38.25 120 GLN A O 1
ATOM 945 N N . GLU A 1 121 ? 19.376 -8.182 7.094 1.00 40.81 121 GLU A N 1
ATOM 946 C CA . GLU A 1 121 ? 18.098 -8.391 6.395 1.00 40.81 121 GLU A CA 1
ATOM 947 C C . GLU A 1 121 ? 17.964 -9.807 5.807 1.00 40.81 121 GLU A C 1
ATOM 949 O O . GLU A 1 121 ? 16.856 -10.338 5.717 1.00 40.81 121 GLU A O 1
ATOM 954 N N . THR A 1 122 ? 19.081 -10.476 5.506 1.00 37.75 122 THR A N 1
ATOM 955 C CA . THR A 1 122 ? 19.119 -11.796 4.849 1.00 37.75 122 THR A CA 1
ATOM 956 C C . THR A 1 122 ? 18.586 -12.925 5.740 1.00 37.75 122 THR A C 1
ATOM 958 O O . THR A 1 122 ? 17.920 -13.835 5.254 1.00 37.75 122 THR A O 1
ATOM 961 N N . ARG A 1 123 ? 18.762 -12.835 7.068 1.00 33.75 123 ARG A N 1
ATOM 962 C CA . ARG A 1 123 ? 18.121 -13.765 8.025 1.00 33.75 123 ARG A CA 1
ATOM 963 C C . ARG A 1 123 ? 16.620 -13.509 8.218 1.00 33.75 123 ARG A C 1
ATOM 965 O O . ARG A 1 123 ? 15.915 -14.406 8.662 1.00 33.75 123 ARG A O 1
ATOM 972 N N . LEU A 1 124 ? 16.125 -12.315 7.875 1.00 38.66 124 LEU A N 1
ATOM 973 C CA . LEU A 1 124 ? 14.702 -11.954 7.955 1.00 38.66 124 LEU A CA 1
ATOM 974 C C . LEU A 1 124 ? 13.936 -12.355 6.682 1.00 38.66 124 LEU A C 1
ATOM 976 O O . LEU A 1 124 ? 12.754 -12.671 6.764 1.00 38.66 124 LEU A O 1
ATOM 980 N N . ALA A 1 125 ? 14.605 -12.387 5.526 1.00 36.56 125 ALA A N 1
ATOM 981 C CA . ALA A 1 125 ? 14.022 -12.833 4.259 1.00 36.56 125 ALA A CA 1
ATOM 982 C C . ALA A 1 125 ? 13.777 -14.354 4.202 1.00 36.56 125 ALA A C 1
ATOM 984 O O . ALA A 1 125 ? 12.833 -14.788 3.550 1.00 36.56 125 ALA A O 1
ATOM 985 N N . ALA A 1 126 ? 14.582 -15.157 4.909 1.00 31.16 126 ALA A N 1
ATOM 986 C CA . ALA A 1 126 ? 14.391 -16.609 4.986 1.00 31.16 126 ALA A CA 1
ATOM 987 C C . ALA A 1 126 ? 13.150 -17.016 5.807 1.00 31.16 126 ALA A C 1
ATOM 989 O O . ALA A 1 126 ? 12.579 -18.070 5.556 1.00 31.16 126 ALA A O 1
ATOM 990 N N . ALA A 1 127 ? 12.703 -16.175 6.749 1.00 34.00 127 ALA A N 1
ATOM 991 C CA . ALA A 1 127 ? 11.482 -16.417 7.522 1.00 34.00 127 ALA A CA 1
ATOM 992 C C . ALA A 1 127 ? 10.204 -16.040 6.747 1.00 34.00 127 ALA A C 1
ATOM 994 O O . ALA A 1 127 ? 9.191 -16.705 6.901 1.00 34.00 127 ALA A O 1
ATOM 995 N N . ALA A 1 128 ? 10.273 -15.035 5.863 1.00 36.53 128 ALA A N 1
ATOM 996 C CA . ALA A 1 128 ? 9.177 -14.659 4.959 1.00 36.53 128 ALA A CA 1
ATOM 997 C C . ALA A 1 128 ? 9.029 -15.601 3.743 1.00 36.53 128 ALA A C 1
ATOM 999 O O . ALA A 1 128 ? 8.148 -15.414 2.914 1.00 36.53 128 ALA A O 1
ATOM 1000 N N . ALA A 1 129 ? 9.928 -16.580 3.595 1.00 33.34 129 ALA A N 1
ATOM 1001 C CA . ALA A 1 129 ? 9.908 -17.566 2.514 1.00 33.34 129 ALA A CA 1
ATOM 1002 C C . ALA A 1 129 ? 9.189 -18.873 2.897 1.00 33.34 129 ALA A C 1
ATOM 1004 O O . ALA A 1 129 ? 9.222 -19.821 2.117 1.00 33.34 129 ALA A O 1
ATOM 1005 N N . LEU A 1 130 ? 8.581 -18.935 4.089 1.00 31.89 130 LEU A N 1
ATOM 1006 C CA . LEU A 1 130 ? 7.747 -20.063 4.515 1.00 31.89 130 LEU A CA 1
ATOM 1007 C C . LEU A 1 130 ? 6.255 -19.858 4.237 1.00 31.89 130 LEU A C 1
ATOM 1009 O O . LEU A 1 130 ? 5.493 -20.798 4.439 1.00 31.89 130 LEU A O 1
ATOM 1013 N N . ASP A 1 131 ? 5.859 -18.693 3.725 1.00 30.81 131 ASP A N 1
ATOM 1014 C CA . ASP A 1 131 ? 4.510 -18.504 3.213 1.00 30.81 131 ASP A CA 1
ATOM 1015 C C . ASP A 1 131 ? 4.469 -18.888 1.736 1.00 30.81 131 ASP A C 1
ATOM 1017 O O . ASP A 1 131 ? 5.136 -18.294 0.879 1.00 30.81 131 ASP A O 1
ATOM 1021 N N . ASP A 1 132 ? 3.681 -19.927 1.467 1.00 30.55 132 ASP A N 1
ATOM 1022 C CA . ASP A 1 132 ? 3.172 -20.259 0.146 1.00 30.55 132 ASP A CA 1
ATOM 1023 C C . ASP A 1 132 ? 2.635 -18.994 -0.550 1.00 30.55 132 ASP A C 1
ATOM 1025 O O . ASP A 1 132 ? 2.164 -18.064 0.115 1.00 30.55 132 ASP A O 1
ATOM 1029 N N . PRO A 1 133 ? 2.705 -18.921 -1.893 1.00 33.72 133 PRO A N 1
ATOM 1030 C CA . PRO A 1 133 ? 2.205 -17.771 -2.632 1.00 33.72 133 PRO A CA 1
ATOM 1031 C C . PRO A 1 133 ? 0.780 -17.474 -2.180 1.00 33.72 133 PRO A C 1
ATOM 1033 O O . PRO A 1 133 ? -0.062 -18.369 -2.242 1.00 33.72 133 PRO A O 1
ATOM 1036 N N . ILE A 1 134 ? 0.547 -16.230 -1.735 1.00 35.16 134 ILE A N 1
ATOM 1037 C CA . ILE A 1 134 ? -0.778 -15.673 -1.447 1.00 35.16 134 ILE A CA 1
ATOM 1038 C C . ILE A 1 134 ? -1.700 -16.178 -2.551 1.00 35.16 134 ILE A C 1
ATOM 1040 O O . ILE A 1 134 ? -1.588 -15.748 -3.704 1.00 35.16 134 ILE A O 1
ATOM 1044 N N . GLN A 1 135 ? -2.543 -17.159 -2.221 1.00 27.77 135 GLN A N 1
ATOM 1045 C CA . GLN A 1 135 ? -3.577 -17.594 -3.133 1.00 27.77 135 GLN A CA 1
ATOM 1046 C C . GLN A 1 135 ? -4.443 -16.360 -3.319 1.00 27.77 135 GLN A C 1
ATOM 1048 O O . GLN A 1 135 ? -5.024 -15.846 -2.363 1.00 27.77 135 GLN A O 1
ATOM 1053 N N . ALA A 1 136 ? -4.425 -15.826 -4.538 1.00 35.25 136 ALA A N 1
ATOM 1054 C CA . ALA A 1 136 ? -5.387 -14.843 -4.978 1.00 35.25 136 ALA A CA 1
ATOM 1055 C C . ALA A 1 136 ? -6.751 -15.527 -4.897 1.00 35.25 136 ALA A C 1
ATOM 1057 O O . ALA A 1 136 ? -7.176 -16.187 -5.844 1.00 35.25 136 ALA A O 1
ATOM 1058 N N . ASP A 1 137 ? -7.380 -15.459 -3.727 1.00 28.94 137 ASP A N 1
ATOM 1059 C CA . ASP A 1 137 ? -8.751 -15.894 -3.589 1.00 28.94 137 ASP A CA 1
ATOM 1060 C C . ASP A 1 137 ? -9.587 -14.843 -4.312 1.00 28.94 137 ASP A C 1
ATOM 1062 O O . ASP A 1 137 ? -9.601 -13.653 -3.976 1.00 28.94 137 ASP A O 1
ATOM 1066 N N . ASN A 1 138 ? -10.146 -15.282 -5.432 1.00 41.59 138 ASN A N 1
ATOM 1067 C CA . ASN A 1 138 ? -10.858 -14.454 -6.382 1.00 41.59 138 ASN A CA 1
ATOM 1068 C C . ASN A 1 138 ? -12.182 -14.007 -5.761 1.00 41.59 138 ASN A C 1
ATOM 1070 O O . ASN A 1 138 ? -13.217 -14.627 -5.977 1.00 41.59 138 ASN A O 1
ATOM 1074 N N . ALA A 1 139 ? -12.165 -12.878 -5.064 1.00 33.22 139 ALA A N 1
ATOM 1075 C CA . ALA A 1 139 ? -13.306 -11.975 -5.040 1.00 33.22 139 ALA A CA 1
ATOM 1076 C C . ALA A 1 139 ? -13.051 -10.885 -6.087 1.00 33.22 139 ALA A C 1
ATOM 1078 O O . ALA A 1 139 ? -12.788 -9.722 -5.778 1.00 33.22 139 ALA A O 1
ATOM 1079 N N . ILE A 1 140 ? -13.054 -11.298 -7.358 1.00 35.75 140 ILE A N 1
ATOM 1080 C CA . ILE A 1 140 ? -13.235 -10.358 -8.456 1.00 35.75 140 ILE A CA 1
ATOM 1081 C C . ILE A 1 140 ? -14.684 -9.901 -8.322 1.00 35.75 140 ILE A C 1
ATOM 1083 O O . ILE A 1 140 ? -15.610 -10.681 -8.520 1.00 35.75 140 ILE A O 1
ATOM 1087 N N . ASP A 1 141 ? -14.875 -8.652 -7.925 1.00 33.47 141 ASP A N 1
ATOM 1088 C CA . ASP A 1 141 ? -16.116 -7.940 -8.195 1.00 33.47 141 ASP A CA 1
ATOM 1089 C C . ASP A 1 141 ? -16.268 -7.904 -9.727 1.00 33.47 141 ASP A C 1
ATOM 1091 O O . ASP A 1 141 ? -15.592 -7.121 -10.402 1.00 33.47 141 ASP A O 1
ATOM 1095 N N . GLU A 1 142 ? -17.038 -8.854 -10.278 1.00 33.66 142 GLU A N 1
ATOM 1096 C CA . GLU A 1 142 ? -17.174 -9.122 -11.723 1.00 33.66 142 GLU A CA 1
ATOM 1097 C C . GLU A 1 142 ? -17.736 -7.930 -12.520 1.00 33.66 142 GLU A C 1
ATOM 1099 O O . GLU A 1 142 ? -17.755 -7.971 -13.748 1.00 33.66 142 GLU A O 1
ATOM 1104 N N . ASP A 1 143 ? -18.119 -6.838 -11.855 1.00 33.19 143 ASP A N 1
ATOM 1105 C CA . ASP A 1 143 ? -18.693 -5.645 -12.484 1.00 33.19 143 ASP A CA 1
ATOM 1106 C C . ASP A 1 143 ? -17.678 -4.520 -12.766 1.00 33.19 143 ASP A C 1
ATOM 1108 O O . ASP A 1 143 ? -18.049 -3.419 -13.189 1.00 33.19 143 ASP A O 1
ATOM 1112 N N . ARG A 1 144 ? -16.371 -4.755 -12.573 1.00 40.03 144 ARG A N 1
ATOM 1113 C CA . ARG A 1 144 ? -15.346 -3.756 -12.920 1.00 40.03 144 ARG A CA 1
ATOM 1114 C C . ARG A 1 144 ? -14.880 -3.939 -14.375 1.00 40.03 144 ARG A C 1
ATOM 1116 O O . ARG A 1 144 ? -14.371 -5.011 -14.702 1.00 40.03 144 ARG A O 1
ATOM 1123 N N . PRO A 1 145 ? -14.996 -2.921 -15.255 1.00 33.09 145 PRO A N 1
ATOM 1124 C CA . PRO A 1 145 ? -14.662 -3.084 -16.665 1.00 33.09 145 PRO A CA 1
ATOM 1125 C C . PRO A 1 145 ? -13.210 -3.538 -16.834 1.00 33.09 145 PRO A C 1
ATOM 1127 O O . PRO A 1 145 ? -12.283 -2.885 -16.350 1.00 33.09 145 PRO A O 1
ATOM 1130 N N . ILE A 1 146 ? -13.018 -4.650 -17.546 1.00 36.81 146 ILE A N 1
ATOM 1131 C CA . ILE A 1 146 ? -11.727 -5.025 -18.123 1.00 36.81 146 ILE A CA 1
ATOM 1132 C C . ILE A 1 146 ? -11.417 -3.942 -19.156 1.00 36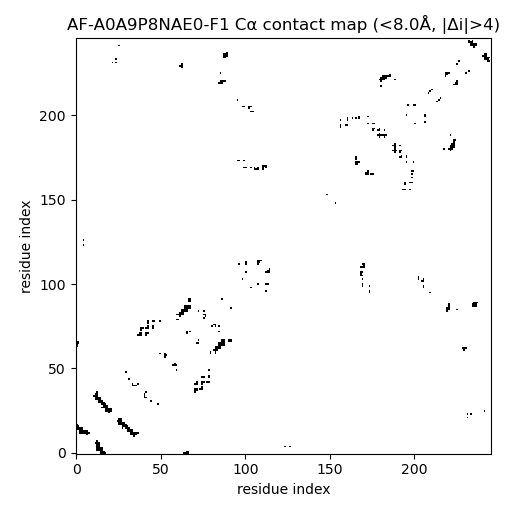.81 146 ILE A C 1
ATOM 1134 O O . ILE A 1 146 ? -12.053 -3.895 -20.210 1.00 36.81 146 ILE A O 1
ATOM 1138 N N . ASP A 1 147 ? -10.514 -3.029 -18.805 1.00 46.62 147 ASP A N 1
ATOM 1139 C CA . ASP A 1 147 ? -10.204 -1.842 -19.597 1.00 46.62 147 ASP A CA 1
ATOM 1140 C C . ASP A 1 147 ? -9.642 -2.270 -20.963 1.00 46.62 147 ASP A C 1
ATOM 1142 O O . ASP A 1 147 ? -8.490 -2.692 -21.093 1.00 46.62 147 ASP A O 1
ATOM 1146 N N . ARG A 1 148 ? -10.495 -2.253 -21.994 1.00 47.44 148 ARG A N 1
ATOM 1147 C CA . ARG A 1 148 ? -10.051 -2.356 -23.384 1.00 47.44 148 ARG A CA 1
ATOM 1148 C C . ARG A 1 148 ? -9.437 -1.012 -23.726 1.00 47.44 148 ARG A C 1
ATOM 1150 O O . ARG A 1 148 ? -10.161 -0.021 -23.741 1.00 47.44 148 ARG A O 1
ATOM 1157 N N . ALA A 1 149 ? -8.138 -1.014 -24.020 1.00 46.53 149 ALA A N 1
ATOM 1158 C CA . ALA A 1 149 ? -7.414 0.187 -24.407 1.00 46.53 149 ALA A CA 1
ATOM 1159 C C . ALA A 1 149 ? -8.194 0.965 -25.483 1.00 46.53 149 ALA A C 1
ATOM 1161 O O . ALA A 1 149 ? -8.469 0.452 -26.569 1.00 46.53 149 ALA A O 1
ATOM 1162 N N . THR A 1 150 ? -8.596 2.183 -25.142 1.00 48.69 150 THR A N 1
ATOM 1163 C CA . THR A 1 150 ? -9.244 3.142 -26.038 1.00 48.69 150 THR A CA 1
ATOM 1164 C C . THR A 1 150 ? -8.210 3.739 -26.995 1.00 48.69 150 THR A C 1
ATOM 1166 O O . THR A 1 150 ? -7.026 3.820 -26.667 1.00 48.69 150 THR A O 1
ATOM 1169 N N . ASP A 1 151 ? -8.636 4.222 -28.165 1.00 41.41 151 ASP A N 1
ATOM 1170 C CA . ASP A 1 151 ? -7.737 4.871 -29.140 1.00 41.41 151 ASP A CA 1
ATOM 1171 C C . ASP A 1 151 ? -6.940 6.050 -28.535 1.00 41.41 151 ASP A C 1
ATOM 1173 O O . ASP A 1 151 ? -5.830 6.346 -28.975 1.00 41.41 151 ASP A O 1
ATOM 1177 N N . TYR A 1 152 ? -7.463 6.674 -27.471 1.00 44.03 152 TYR A N 1
ATOM 1178 C CA . TYR A 1 152 ? -6.775 7.706 -26.691 1.00 44.03 152 TYR A CA 1
ATOM 1179 C C . TYR A 1 152 ? -5.606 7.146 -25.862 1.00 44.03 152 TYR A C 1
ATOM 1181 O O . TYR A 1 152 ? -4.521 7.723 -25.871 1.00 44.03 152 TYR A O 1
ATOM 1189 N N . GLN A 1 153 ? -5.787 5.995 -25.201 1.00 54.25 153 GLN A N 1
ATOM 1190 C CA . GLN A 1 153 ? -4.717 5.306 -24.464 1.00 54.25 153 GLN A CA 1
ATOM 1191 C C . GLN A 1 153 ? -3.600 4.840 -25.409 1.00 54.25 153 GLN A C 1
ATOM 1193 O O . GLN A 1 153 ? -2.429 4.914 -25.052 1.00 54.25 153 GLN A O 1
ATOM 1198 N N . ILE A 1 154 ? -3.934 4.440 -26.642 1.00 55.19 154 ILE A N 1
ATOM 1199 C CA . ILE A 1 154 ? -2.950 4.034 -27.660 1.00 55.19 154 ILE A CA 1
ATOM 1200 C C . ILE A 1 154 ? -2.144 5.242 -28.169 1.00 55.19 154 ILE A C 1
ATOM 1202 O O . ILE A 1 154 ? -0.921 5.161 -28.289 1.00 55.19 154 ILE A O 1
ATOM 1206 N N . GLN A 1 155 ? -2.800 6.376 -28.439 1.00 53.97 155 GLN A N 1
ATOM 1207 C CA . GLN A 1 155 ? -2.118 7.608 -28.857 1.00 53.97 155 GLN A CA 1
ATOM 1208 C C . GLN A 1 155 ? -1.238 8.193 -27.743 1.00 53.97 155 GLN A C 1
ATOM 1210 O O . GLN A 1 155 ? -0.105 8.585 -28.014 1.00 53.97 155 GLN A O 1
ATOM 1215 N N . HIS A 1 156 ? -1.716 8.197 -26.496 1.00 55.69 156 HIS A N 1
ATOM 1216 C CA . HIS A 1 156 ? -0.950 8.668 -25.340 1.00 55.69 156 HIS A CA 1
ATOM 1217 C C . HIS A 1 156 ? 0.259 7.761 -25.044 1.00 55.69 156 HIS A C 1
ATOM 1219 O O . HIS A 1 156 ? 1.375 8.253 -24.886 1.00 55.69 156 HIS A O 1
ATOM 1225 N N . ALA A 1 157 ? 0.077 6.435 -25.098 1.00 52.00 157 ALA A N 1
ATOM 1226 C CA . ALA A 1 157 ? 1.160 5.455 -24.993 1.00 52.00 157 ALA A CA 1
ATOM 1227 C C . ALA A 1 157 ? 2.222 5.629 -26.092 1.00 52.00 157 ALA A C 1
ATOM 1229 O O . ALA A 1 157 ? 3.417 5.559 -25.814 1.00 52.00 157 ALA A O 1
ATOM 1230 N N . SER A 1 158 ? 1.807 5.909 -27.334 1.00 54.38 158 SER A N 1
ATOM 1231 C CA . SER A 1 158 ? 2.724 6.176 -28.451 1.00 54.38 158 SER A CA 1
ATOM 1232 C C . SER A 1 158 ? 3.521 7.471 -28.278 1.00 54.38 158 SER A C 1
ATOM 1234 O O . SER A 1 158 ? 4.622 7.569 -28.809 1.00 54.38 158 SER A O 1
ATOM 1236 N N . GLN A 1 159 ? 2.978 8.463 -27.570 1.00 57.25 159 GLN A N 1
ATOM 1237 C CA . GLN A 1 159 ? 3.639 9.745 -27.320 1.00 57.25 159 GLN A CA 1
ATOM 1238 C C . GLN A 1 159 ? 4.640 9.660 -26.155 1.00 57.25 159 GLN A C 1
ATOM 1240 O O . GLN A 1 159 ? 5.648 10.361 -26.154 1.00 57.25 159 GLN A O 1
ATOM 1245 N N . LEU A 1 160 ? 4.378 8.764 -25.200 1.00 55.81 160 LEU A N 1
ATOM 1246 C CA . LEU A 1 160 ? 5.261 8.429 -24.084 1.00 55.81 160 LEU A CA 1
ATOM 1247 C C . LEU A 1 160 ? 6.406 7.475 -24.485 1.00 55.81 160 LEU A C 1
ATOM 1249 O O . LEU A 1 160 ? 7.505 7.579 -23.952 1.00 55.81 160 LEU A O 1
ATOM 1253 N N . ALA A 1 161 ? 6.184 6.582 -25.455 1.00 52.81 161 ALA A N 1
ATOM 1254 C CA . ALA A 1 161 ? 7.158 5.565 -25.869 1.00 52.81 161 ALA A CA 1
ATOM 1255 C C . ALA A 1 161 ? 8.456 6.119 -26.502 1.00 52.81 161 ALA A C 1
ATOM 1257 O O . ALA A 1 161 ? 9.483 5.441 -26.470 1.00 52.81 161 ALA A O 1
ATOM 1258 N N . ASP A 1 162 ? 8.433 7.339 -27.052 1.00 57.12 162 ASP A N 1
ATOM 1259 C CA . ASP A 1 162 ? 9.592 7.967 -27.711 1.00 57.12 162 ASP A CA 1
ATOM 1260 C C . ASP A 1 162 ? 10.556 8.674 -26.734 1.00 57.12 162 ASP A C 1
ATOM 1262 O O . ASP A 1 162 ? 11.644 9.106 -27.126 1.00 57.12 162 ASP A O 1
ATOM 1266 N N . GLN A 1 163 ? 10.209 8.766 -25.447 1.00 59.72 163 GLN A N 1
ATOM 1267 C CA . GLN A 1 163 ? 11.069 9.313 -24.397 1.00 59.72 163 GLN A CA 1
ATOM 1268 C C . GLN A 1 163 ? 11.190 8.303 -23.260 1.00 59.72 163 GLN A C 1
ATOM 1270 O O . GLN A 1 163 ? 10.374 8.288 -22.344 1.00 59.72 163 GLN A O 1
ATOM 1275 N N . ARG A 1 164 ? 12.242 7.473 -23.300 1.00 66.31 164 ARG A N 1
ATOM 1276 C CA . ARG A 1 164 ? 12.603 6.647 -22.138 1.00 66.31 164 ARG A CA 1
ATOM 1277 C C . ARG A 1 164 ? 12.833 7.560 -20.937 1.00 66.31 164 ARG A C 1
ATOM 1279 O O . ARG A 1 164 ? 13.768 8.363 -20.943 1.00 66.31 164 ARG A O 1
ATOM 1286 N N . THR A 1 165 ? 11.970 7.436 -19.942 1.00 84.25 165 THR A N 1
ATOM 1287 C CA . THR A 1 165 ? 11.965 8.246 -18.726 1.00 84.25 165 THR A CA 1
ATOM 1288 C C . THR A 1 165 ? 12.779 7.574 -17.630 1.00 84.25 165 THR A C 1
ATOM 1290 O O . THR A 1 165 ? 13.463 8.263 -16.872 1.00 84.25 165 THR A O 1
ATOM 1293 N N . PHE A 1 166 ? 12.751 6.242 -17.561 1.00 90.38 166 PHE A N 1
ATOM 1294 C CA . PHE A 1 166 ? 13.482 5.470 -16.567 1.00 90.38 166 PHE A CA 1
ATOM 1295 C C . PHE A 1 166 ? 14.684 4.758 -17.188 1.00 90.38 166 PHE A C 1
ATOM 1297 O O . PHE A 1 166 ? 14.700 4.363 -18.357 1.00 90.38 166 PHE A O 1
ATOM 1304 N N . GLU A 1 167 ? 15.735 4.602 -16.386 1.00 91.50 167 GLU A N 1
ATOM 1305 C CA . GLU A 1 167 ? 16.861 3.762 -16.774 1.00 91.50 167 GLU A CA 1
ATOM 1306 C C . GLU A 1 167 ? 16.384 2.309 -16.897 1.00 91.50 167 GLU A C 1
ATOM 1308 O O . GLU A 1 167 ? 15.591 1.836 -16.091 1.00 91.50 167 GLU A O 1
ATOM 1313 N N . HIS A 1 168 ? 16.852 1.563 -17.894 1.00 92.56 168 HIS A N 1
ATOM 1314 C CA . HIS A 1 168 ? 16.432 0.170 -18.057 1.00 92.56 168 HIS A CA 1
ATOM 1315 C C . HIS A 1 168 ? 17.268 -0.753 -17.152 1.00 92.56 168 HIS A C 1
ATOM 1317 O O . HIS A 1 168 ? 18.140 -1.495 -17.597 1.00 92.56 168 HIS A O 1
ATOM 1323 N N . THR A 1 169 ? 17.054 -0.619 -15.843 1.00 95.00 169 THR A N 1
ATOM 1324 C CA . THR A 1 169 ? 17.755 -1.332 -14.763 1.00 95.00 169 THR A CA 1
ATOM 1325 C C . THR A 1 169 ? 16.781 -1.725 -13.650 1.00 95.00 169 THR A C 1
ATOM 1327 O O . THR A 1 169 ? 15.637 -1.262 -13.599 1.00 95.00 169 THR A O 1
ATOM 1330 N N . ALA A 1 170 ? 17.246 -2.552 -12.706 1.00 93.38 170 ALA A N 1
ATOM 1331 C CA . ALA A 1 170 ? 16.479 -2.888 -11.508 1.00 93.38 170 ALA A CA 1
ATOM 1332 C C . ALA A 1 170 ? 16.097 -1.636 -10.689 1.00 93.38 170 ALA A C 1
ATOM 1334 O O . ALA A 1 170 ? 15.003 -1.572 -10.125 1.00 93.38 170 ALA A O 1
ATOM 1335 N N . ASP A 1 171 ? 16.974 -0.628 -10.642 1.00 93.12 171 ASP A N 1
ATOM 1336 C CA . ASP A 1 171 ? 16.668 0.653 -9.999 1.00 93.12 171 ASP A CA 1
ATOM 1337 C C . ASP A 1 171 ? 15.631 1.450 -10.788 1.00 93.12 171 ASP A C 1
ATOM 1339 O O . ASP A 1 171 ? 14.731 2.035 -10.190 1.00 93.12 171 ASP A O 1
ATOM 1343 N N . GLY A 1 172 ? 15.680 1.406 -12.118 1.00 95.25 172 GLY A N 1
ATOM 1344 C CA . GLY A 1 172 ? 14.701 2.092 -12.949 1.00 95.25 172 GLY A CA 1
ATOM 1345 C C . GLY A 1 172 ? 13.278 1.568 -12.792 1.00 95.25 172 GLY A C 1
ATOM 1346 O O . GLY A 1 172 ? 12.358 2.372 -12.668 1.00 95.25 172 GLY A O 1
ATOM 1347 N N . ILE A 1 173 ? 13.064 0.248 -12.698 1.00 95.94 173 ILE A N 1
ATOM 1348 C CA . ILE A 1 173 ? 11.707 -0.282 -12.449 1.00 95.94 173 ILE A CA 1
ATOM 1349 C C . ILE A 1 173 ? 11.215 0.059 -11.035 1.00 95.94 173 ILE A C 1
ATOM 1351 O O . ILE A 1 173 ? 10.025 0.310 -10.824 1.00 95.94 173 ILE A O 1
ATOM 1355 N N . ARG A 1 174 ? 12.124 0.121 -10.053 1.00 95.62 174 ARG A N 1
ATOM 1356 C CA . ARG A 1 174 ? 11.816 0.636 -8.712 1.00 95.62 174 ARG A CA 1
ATOM 1357 C C . ARG A 1 174 ? 11.396 2.103 -8.789 1.00 95.62 174 ARG A C 1
ATOM 1359 O O . ARG A 1 174 ? 10.404 2.464 -8.162 1.00 95.62 174 ARG A O 1
ATOM 1366 N N . ASP A 1 175 ? 12.115 2.928 -9.539 1.00 94.62 175 ASP A N 1
ATOM 1367 C CA . ASP A 1 175 ? 11.854 4.364 -9.652 1.00 94.62 175 ASP A CA 1
ATOM 1368 C C . ASP A 1 175 ? 10.564 4.653 -10.431 1.00 94.62 175 ASP A C 1
ATOM 1370 O O . ASP A 1 175 ? 9.781 5.508 -10.012 1.00 94.62 175 ASP A O 1
ATOM 1374 N N . ALA A 1 176 ? 10.273 3.865 -11.468 1.00 95.81 176 ALA A N 1
ATOM 1375 C CA . ALA A 1 176 ? 8.987 3.870 -12.159 1.00 95.81 176 ALA A CA 1
ATOM 1376 C C . ALA A 1 176 ? 7.842 3.509 -11.208 1.00 95.81 176 ALA A C 1
ATOM 1378 O O . ALA A 1 176 ? 6.819 4.183 -11.155 1.00 95.81 176 ALA A O 1
ATOM 1379 N N . TRP A 1 177 ? 8.006 2.481 -10.371 1.00 96.44 177 TRP A N 1
ATOM 1380 C CA . TRP A 1 177 ? 6.987 2.167 -9.368 1.00 96.44 177 TRP A CA 1
ATOM 1381 C C . TRP A 1 177 ? 6.818 3.301 -8.344 1.00 96.44 177 TRP A C 1
ATOM 1383 O O . TRP A 1 177 ? 5.699 3.605 -7.925 1.00 96.44 177 TRP A O 1
ATOM 1393 N N . VAL A 1 178 ? 7.912 3.966 -7.964 1.00 93.44 178 VAL A N 1
ATOM 1394 C CA . VAL A 1 178 ? 7.881 5.142 -7.084 1.00 93.44 178 VAL A CA 1
ATOM 1395 C C . VAL A 1 178 ? 7.112 6.303 -7.705 1.00 93.44 178 VAL A C 1
ATOM 1397 O O . VAL A 1 178 ? 6.353 6.953 -6.981 1.00 93.44 178 VAL A O 1
ATOM 1400 N N . SER A 1 179 ? 7.250 6.562 -9.007 1.00 91.94 179 SER A N 1
ATOM 1401 C CA . SER A 1 179 ? 6.475 7.614 -9.674 1.00 91.94 179 SER A CA 1
ATOM 1402 C C . SER A 1 179 ? 4.974 7.307 -9.651 1.00 91.94 179 SER A C 1
ATOM 1404 O O . SER A 1 179 ? 4.184 8.197 -9.335 1.00 91.94 179 SER A O 1
ATOM 1406 N N . VAL A 1 180 ? 4.581 6.041 -9.847 1.00 93.69 180 VAL A N 1
ATOM 1407 C CA . VAL A 1 180 ? 3.176 5.595 -9.808 1.00 93.69 180 VAL A CA 1
ATOM 1408 C C . VAL A 1 180 ? 2.501 5.950 -8.486 1.00 93.69 180 VAL A C 1
ATOM 1410 O O . VAL A 1 180 ? 1.454 6.600 -8.485 1.00 93.69 180 VAL A O 1
ATOM 1413 N N . PHE A 1 181 ? 3.069 5.545 -7.344 1.00 91.06 181 PHE A N 1
ATOM 1414 C CA . PHE A 1 181 ? 2.408 5.803 -6.060 1.00 91.06 181 PHE A CA 1
ATOM 1415 C C . PHE A 1 181 ? 2.642 7.212 -5.511 1.00 91.06 181 PHE A C 1
ATOM 1417 O O . PHE A 1 181 ? 1.909 7.635 -4.616 1.00 91.06 181 PHE A O 1
ATOM 1424 N N . ARG A 1 182 ? 3.635 7.956 -6.012 1.00 89.56 182 ARG A N 1
ATOM 1425 C CA . ARG A 1 182 ? 3.846 9.366 -5.640 1.00 89.56 182 ARG A CA 1
ATOM 1426 C C . ARG A 1 182 ? 3.057 10.357 -6.491 1.00 89.56 182 ARG A C 1
ATOM 1428 O O . ARG A 1 182 ? 3.075 11.546 -6.173 1.00 89.56 182 ARG A O 1
ATOM 1435 N N . ALA A 1 183 ? 2.358 9.883 -7.521 1.00 87.88 183 ALA A N 1
ATOM 1436 C CA . ALA A 1 183 ? 1.500 10.706 -8.357 1.00 87.88 183 ALA A CA 1
ATOM 1437 C C . ALA A 1 183 ? 0.513 11.540 -7.521 1.00 87.88 183 ALA A C 1
ATOM 1439 O O . ALA A 1 183 ? -0.113 11.052 -6.567 1.00 87.88 183 ALA A O 1
ATOM 1440 N N . ARG A 1 184 ? 0.377 12.817 -7.885 1.00 87.50 184 ARG A N 1
ATOM 1441 C CA . ARG A 1 184 ? -0.452 13.812 -7.191 1.00 87.50 184 ARG A CA 1
ATOM 1442 C C . ARG A 1 184 ? -1.896 13.793 -7.665 1.00 87.50 184 ARG A C 1
ATOM 1444 O O . ARG A 1 184 ? -2.775 14.236 -6.929 1.00 87.50 184 ARG A O 1
ATOM 1451 N N . THR A 1 185 ? -2.155 13.265 -8.859 1.00 90.81 185 THR A N 1
ATOM 1452 C CA . THR A 1 185 ? -3.508 13.075 -9.390 1.00 90.81 185 THR A CA 1
ATOM 1453 C C . THR A 1 185 ? -3.759 11.617 -9.774 1.00 90.81 185 THR A C 1
ATOM 1455 O O . THR A 1 185 ? -2.837 10.833 -9.997 1.00 90.81 185 THR A O 1
ATOM 1458 N N . ALA A 1 186 ? -5.038 11.236 -9.848 1.00 91.25 186 ALA A N 1
ATOM 1459 C CA . ALA A 1 186 ? -5.428 9.898 -10.290 1.00 91.25 186 ALA A CA 1
ATOM 1460 C C . ALA A 1 186 ? -5.111 9.650 -11.776 1.00 91.25 186 ALA A C 1
ATOM 1462 O O . ALA A 1 186 ? -4.972 8.498 -12.175 1.00 91.25 186 ALA A O 1
ATOM 1463 N N . GLU A 1 187 ? -5.062 10.715 -12.579 1.00 92.44 187 GLU A N 1
ATOM 1464 C CA . GLU A 1 187 ? -4.670 10.679 -13.991 1.00 92.44 187 GLU A CA 1
ATOM 1465 C C . GLU A 1 187 ? -3.170 10.435 -14.112 1.00 92.44 187 GLU A C 1
ATOM 1467 O O . GLU A 1 187 ? -2.787 9.407 -14.649 1.00 92.44 187 GLU A O 1
ATOM 1472 N N . GLU A 1 188 ? -2.349 11.239 -13.430 1.00 90.44 188 GLU A N 1
ATOM 1473 C CA . GLU A 1 188 ? -0.896 11.042 -13.368 1.00 90.44 188 GLU A CA 1
ATOM 1474 C C . GLU A 1 188 ? -0.538 9.632 -12.872 1.00 90.44 188 GLU A C 1
ATOM 1476 O O . GLU A 1 188 ? 0.349 8.989 -13.415 1.00 90.44 188 GLU A O 1
ATOM 1481 N N . CYS A 1 189 ? -1.262 9.099 -11.881 1.00 92.38 189 CYS A N 1
ATOM 1482 C CA . CYS A 1 189 ? -1.049 7.732 -11.399 1.00 92.38 189 CYS A CA 1
ATOM 1483 C C . CYS A 1 189 ? -1.272 6.671 -12.493 1.00 92.38 189 CYS A C 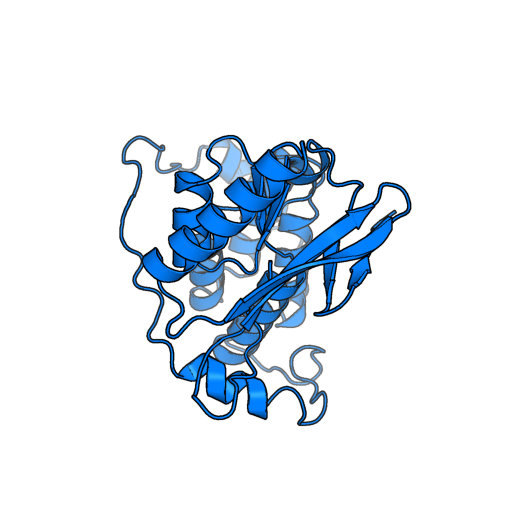1
ATOM 1485 O O . CYS A 1 189 ? -0.548 5.677 -12.537 1.00 92.38 189 CYS A O 1
ATOM 1487 N N . ARG A 1 190 ? -2.270 6.870 -13.366 1.00 94.75 190 ARG A N 1
ATOM 1488 C CA . ARG A 1 190 ? -2.526 5.988 -14.515 1.00 94.75 190 ARG A CA 1
ATOM 1489 C C . ARG A 1 190 ? -1.471 6.173 -15.593 1.00 94.75 190 ARG A C 1
ATOM 1491 O O . ARG A 1 190 ? -0.916 5.174 -16.028 1.00 94.75 190 ARG A O 1
ATOM 1498 N N . ASP A 1 191 ? -1.127 7.409 -15.931 1.00 92.75 191 ASP A N 1
ATOM 1499 C CA . ASP A 1 191 ? -0.126 7.696 -16.961 1.00 92.75 191 ASP A CA 1
ATOM 1500 C C . ASP A 1 191 ? 1.241 7.108 -16.575 1.00 92.75 191 ASP A C 1
ATOM 1502 O O . ASP A 1 191 ? 1.897 6.455 -17.383 1.00 92.75 191 ASP A O 1
ATOM 1506 N N . GLN A 1 192 ? 1.648 7.251 -15.307 1.00 93.50 192 GLN A N 1
ATOM 1507 C CA . GLN A 1 192 ? 2.880 6.648 -14.785 1.00 93.50 192 GLN A CA 1
ATOM 1508 C C . GLN A 1 192 ? 2.828 5.114 -14.779 1.00 93.50 192 GLN A C 1
ATOM 1510 O O . GLN A 1 192 ? 3.849 4.458 -14.980 1.00 93.50 192 GLN A O 1
ATOM 1515 N N . TRP A 1 193 ? 1.654 4.523 -14.549 1.00 96.44 193 TRP A N 1
ATOM 1516 C CA . TRP A 1 193 ? 1.482 3.072 -14.592 1.00 96.44 193 TRP A CA 1
ATOM 1517 C C . TRP A 1 193 ? 1.569 2.522 -16.013 1.00 96.44 193 TRP A C 1
ATOM 1519 O O . TRP A 1 193 ? 2.227 1.503 -16.240 1.00 96.44 193 TRP A O 1
ATOM 1529 N N . ASP A 1 194 ? 0.938 3.206 -16.962 1.00 95.38 194 ASP A N 1
ATOM 1530 C CA . ASP A 1 194 ? 0.994 2.856 -18.375 1.00 95.38 194 ASP A CA 1
ATOM 1531 C C . ASP A 1 194 ? 2.433 2.992 -18.888 1.00 95.38 194 ASP A C 1
ATOM 1533 O O . ASP A 1 194 ? 2.946 2.065 -19.517 1.00 95.38 194 ASP A O 1
ATOM 1537 N N . LEU A 1 195 ? 3.133 4.069 -18.512 1.00 93.50 195 LEU A N 1
ATOM 1538 C CA . LEU A 1 195 ? 4.551 4.269 -18.813 1.00 93.50 195 LEU A CA 1
ATOM 1539 C C . LEU A 1 195 ? 5.431 3.140 -18.256 1.00 93.50 195 LEU A C 1
ATOM 1541 O O . LEU A 1 195 ? 6.228 2.569 -18.998 1.00 93.50 195 LEU A O 1
ATOM 1545 N N . LEU A 1 196 ? 5.245 2.755 -16.987 1.00 95.31 196 LEU A N 1
ATOM 1546 C CA . LEU A 1 196 ? 5.944 1.617 -16.377 1.00 95.31 196 LEU A CA 1
ATOM 1547 C C . LEU A 1 196 ? 5.701 0.327 -17.172 1.00 95.31 196 LEU A C 1
ATOM 1549 O O . LEU A 1 196 ? 6.643 -0.412 -17.458 1.00 95.31 196 LEU A O 1
ATOM 1553 N N . CYS A 1 197 ? 4.447 0.051 -17.543 1.00 95.81 197 CYS A N 1
ATOM 1554 C CA . CYS A 1 197 ? 4.091 -1.142 -18.311 1.00 95.81 197 CYS A CA 1
ATOM 1555 C C . CYS A 1 197 ? 4.728 -1.160 -19.708 1.00 95.81 197 CYS A C 1
ATOM 1557 O O . CYS A 1 197 ? 5.048 -2.241 -20.201 1.00 95.81 197 CYS A O 1
ATOM 1559 N N . ILE A 1 198 ? 4.889 0.003 -20.343 1.00 92.88 198 ILE A N 1
ATOM 1560 C CA . ILE A 1 198 ? 5.511 0.148 -21.664 1.00 92.88 198 ILE A CA 1
ATOM 1561 C C . ILE A 1 198 ? 7.031 -0.025 -21.561 1.00 92.88 198 ILE A C 1
ATOM 1563 O O . ILE A 1 198 ? 7.596 -0.882 -22.246 1.00 92.88 198 ILE A O 1
ATOM 1567 N N . GLU A 1 199 ? 7.688 0.749 -20.692 1.00 93.75 199 GLU A N 1
ATOM 1568 C CA . GLU A 1 199 ? 9.154 0.789 -20.580 1.00 93.75 199 GLU A CA 1
ATOM 1569 C C . GLU A 1 199 ? 9.758 -0.525 -20.074 1.00 93.75 199 GLU A C 1
ATOM 1571 O O . GLU A 1 199 ? 10.858 -0.883 -20.491 1.00 93.75 199 GLU A O 1
ATOM 1576 N N . PHE A 1 200 ? 9.026 -1.262 -19.234 1.00 95.50 200 PHE A N 1
ATOM 1577 C CA . PHE A 1 200 ? 9.443 -2.555 -18.677 1.00 95.50 200 PHE A CA 1
ATOM 1578 C C . PHE A 1 200 ? 8.596 -3.718 -19.208 1.00 95.50 200 PHE A C 1
ATOM 1580 O O . PHE A 1 200 ? 8.392 -4.725 -18.525 1.00 95.50 200 PHE A O 1
ATOM 1587 N N . SER A 1 201 ? 8.077 -3.591 -20.433 1.00 95.00 201 SER A N 1
ATOM 1588 C CA . SER A 1 201 ? 7.290 -4.643 -21.096 1.00 95.00 201 SER A CA 1
ATOM 1589 C C . SER A 1 201 ? 8.071 -5.949 -21.305 1.00 95.00 201 SER A C 1
ATOM 1591 O O . SER A 1 201 ? 7.469 -7.022 -21.370 1.00 95.00 201 SER A O 1
ATOM 1593 N N . ASP A 1 202 ? 9.401 -5.875 -21.339 1.00 94.25 202 ASP A N 1
ATOM 1594 C CA . ASP A 1 202 ? 10.329 -7.005 -21.385 1.00 94.25 202 ASP A CA 1
ATOM 1595 C C . ASP A 1 202 ? 10.542 -7.686 -20.019 1.00 94.25 202 ASP A C 1
ATOM 1597 O O . ASP A 1 202 ? 11.158 -8.743 -19.965 1.00 94.25 202 ASP A O 1
ATOM 1601 N N . GLN A 1 203 ? 9.987 -7.139 -18.929 1.00 96.81 203 GLN A N 1
ATOM 1602 C CA . GLN A 1 203 ? 10.050 -7.689 -17.567 1.00 96.81 203 GLN A CA 1
ATOM 1603 C C . GLN A 1 203 ? 8.662 -8.179 -17.086 1.00 96.81 203 GLN A C 1
ATOM 1605 O O . GLN A 1 203 ? 8.146 -7.732 -16.048 1.00 96.81 203 GLN A O 1
ATOM 1610 N N . PRO A 1 204 ? 8.001 -9.114 -17.803 1.00 95.75 204 PRO A N 1
ATOM 1611 C CA . PRO A 1 204 ? 6.590 -9.446 -17.592 1.00 95.75 204 PRO A CA 1
ATOM 1612 C C . PRO A 1 204 ? 6.302 -10.029 -16.204 1.00 95.75 204 PRO A C 1
ATOM 1614 O O . PRO A 1 204 ? 5.224 -9.802 -15.653 1.00 95.75 204 PRO A O 1
ATOM 1617 N N . ALA A 1 205 ? 7.255 -10.745 -15.599 1.00 95.50 205 ALA A N 1
ATOM 1618 C CA . ALA A 1 205 ? 7.092 -11.328 -14.269 1.00 95.50 205 ALA A CA 1
ATOM 1619 C C . ALA A 1 205 ? 6.954 -10.262 -13.165 1.00 95.50 205 ALA A C 1
ATOM 1621 O O . ALA A 1 205 ? 6.209 -10.466 -12.199 1.00 95.50 205 ALA A O 1
ATOM 1622 N N . LEU A 1 206 ? 7.654 -9.132 -13.309 1.00 96.38 206 LEU A N 1
ATOM 1623 C CA . LEU A 1 206 ? 7.608 -8.005 -12.376 1.00 96.38 206 LEU A CA 1
ATOM 1624 C C . LEU A 1 206 ? 6.383 -7.131 -12.617 1.00 96.38 206 LEU A C 1
ATOM 1626 O O . LEU A 1 206 ? 5.654 -6.836 -11.668 1.00 96.38 206 LEU A O 1
ATOM 1630 N N . VAL A 1 207 ? 6.102 -6.795 -13.877 1.00 96.94 207 VAL A N 1
ATOM 1631 C CA . VAL A 1 207 ? 4.907 -6.022 -14.238 1.00 96.94 207 VAL A CA 1
ATOM 1632 C C . VAL A 1 207 ? 3.641 -6.760 -13.800 1.00 96.94 207 VAL A C 1
ATOM 1634 O O . VAL A 1 207 ? 2.755 -6.159 -13.191 1.00 96.94 207 VAL A O 1
ATOM 1637 N N . ASN A 1 208 ? 3.563 -8.076 -14.028 1.00 96.31 208 ASN A N 1
ATOM 1638 C CA . ASN A 1 208 ? 2.417 -8.868 -13.590 1.00 96.31 208 ASN A CA 1
ATOM 1639 C C . ASN A 1 208 ? 2.288 -8.900 -12.063 1.00 96.31 208 ASN A C 1
ATOM 1641 O O . ASN A 1 208 ? 1.187 -8.733 -11.552 1.00 96.31 208 ASN A O 1
ATOM 1645 N N . TYR A 1 209 ? 3.398 -9.042 -11.332 1.00 96.31 209 TYR A N 1
ATOM 1646 C CA . TYR A 1 209 ? 3.383 -8.982 -9.870 1.00 96.31 209 TYR A CA 1
ATOM 1647 C C . TYR A 1 209 ? 2.824 -7.650 -9.348 1.00 96.31 209 TYR A C 1
ATOM 1649 O O . TYR A 1 209 ? 1.953 -7.657 -8.479 1.00 96.31 209 TYR A O 1
ATOM 1657 N N . LEU A 1 210 ? 3.276 -6.512 -9.882 1.00 96.38 210 LEU A N 1
ATOM 1658 C CA . LEU A 1 210 ? 2.758 -5.199 -9.482 1.00 96.38 210 LEU A CA 1
ATOM 1659 C C . LEU A 1 210 ? 1.271 -5.053 -9.836 1.00 96.38 210 LEU A C 1
ATOM 1661 O O . LEU A 1 210 ? 0.484 -4.558 -9.022 1.00 96.38 210 LEU A O 1
ATOM 1665 N N . ARG A 1 211 ? 0.879 -5.545 -11.018 1.00 96.44 211 ARG A N 1
ATOM 1666 C CA . ARG A 1 211 ? -0.492 -5.488 -11.540 1.00 96.44 211 ARG A CA 1
ATOM 1667 C C . ARG A 1 211 ? -1.478 -6.289 -10.701 1.00 96.44 211 ARG A C 1
ATOM 1669 O O . ARG A 1 211 ? -2.594 -5.830 -10.498 1.00 96.44 211 ARG A O 1
ATOM 1676 N N . THR A 1 212 ? -1.108 -7.481 -10.247 1.00 92.69 212 THR A N 1
ATOM 1677 C CA . THR A 1 212 ? -2.022 -8.341 -9.484 1.00 92.69 212 THR A CA 1
ATOM 1678 C C . THR A 1 212 ? -2.012 -8.003 -8.001 1.00 92.69 212 THR A C 1
ATOM 1680 O O . THR A 1 212 ? -3.054 -8.043 -7.357 1.00 92.69 212 THR A O 1
ATOM 1683 N N . THR A 1 213 ? -0.847 -7.649 -7.454 1.00 92.00 213 THR A N 1
ATOM 1684 C CA . THR A 1 213 ? -0.673 -7.497 -6.005 1.00 92.00 213 THR A CA 1
ATOM 1685 C C . THR A 1 213 ? -1.058 -6.104 -5.521 1.00 92.00 213 THR A C 1
ATOM 1687 O O . THR A 1 213 ? -1.800 -5.982 -4.553 1.00 92.00 213 THR A O 1
ATOM 1690 N N . TYR A 1 214 ? -0.582 -5.040 -6.178 1.00 93.62 214 TYR A N 1
ATOM 1691 C CA . TYR A 1 214 ? -0.692 -3.677 -5.640 1.00 93.62 214 TYR A CA 1
ATOM 1692 C C . TYR A 1 214 ? -1.586 -2.756 -6.464 1.00 93.62 214 TYR A C 1
ATOM 1694 O O . TYR A 1 214 ? -2.320 -1.953 -5.892 1.00 93.62 214 TYR A O 1
ATOM 1702 N N . TRP A 1 215 ? -1.588 -2.871 -7.791 1.00 94.31 215 TRP A N 1
ATOM 1703 C CA . TRP A 1 215 ? -2.378 -1.991 -8.657 1.00 94.31 215 TRP A CA 1
ATOM 1704 C C . TRP A 1 215 ? -3.887 -1.912 -8.323 1.00 94.31 215 TRP A C 1
ATOM 1706 O O . TRP A 1 215 ? -4.437 -0.798 -8.330 1.00 94.31 215 TRP A O 1
ATOM 1716 N N . PRO A 1 216 ? -4.582 -3.014 -7.956 1.00 94.19 216 PRO A N 1
ATOM 1717 C CA . PRO A 1 216 ? -5.994 -2.954 -7.568 1.00 94.19 216 PRO A CA 1
ATOM 1718 C C . PRO A 1 216 ? -6.214 -2.111 -6.305 1.00 94.19 216 PRO A C 1
ATOM 1720 O O . PRO A 1 216 ? -7.270 -1.504 -6.130 1.00 94.19 216 PRO A O 1
ATOM 1723 N N . TRP A 1 217 ? -5.182 -2.019 -5.467 1.00 91.94 217 TRP A N 1
ATOM 1724 C CA . TRP A 1 217 ? -5.176 -1.364 -4.164 1.00 91.94 217 TRP A CA 1
ATOM 1725 C C . TRP A 1 217 ? -4.520 0.017 -4.188 1.00 91.94 217 TRP A C 1
ATOM 1727 O O . TRP A 1 217 ? -4.313 0.608 -3.131 1.00 91.94 217 TRP A O 1
ATOM 1737 N N . ARG A 1 218 ? -4.226 0.573 -5.372 1.00 93.00 218 ARG A N 1
ATOM 1738 C CA . ARG A 1 218 ? -3.501 1.849 -5.529 1.00 93.00 218 ARG A CA 1
ATOM 1739 C C . ARG A 1 218 ? -4.076 3.016 -4.732 1.00 93.00 218 ARG A C 1
ATOM 1741 O O . ARG A 1 218 ? -3.310 3.821 -4.211 1.00 93.00 218 ARG A O 1
ATOM 1748 N N . ALA A 1 219 ? -5.394 3.079 -4.548 1.00 90.38 219 ALA A N 1
ATOM 1749 C CA . ALA A 1 219 ? -6.033 4.115 -3.735 1.00 90.38 219 ALA A CA 1
ATOM 1750 C C . ALA A 1 219 ? -5.659 4.046 -2.236 1.00 90.38 219 ALA A C 1
ATOM 1752 O O . ALA A 1 219 ? -5.820 5.028 -1.519 1.00 90.38 219 ALA A O 1
ATOM 1753 N N . GLN A 1 220 ? -5.139 2.913 -1.751 1.00 90.00 220 GLN A N 1
ATOM 1754 C CA . GLN A 1 220 ? -4.738 2.729 -0.354 1.00 90.00 220 GLN A CA 1
ATOM 1755 C C . GLN A 1 220 ? -3.298 3.172 -0.062 1.00 90.00 220 GLN A C 1
ATOM 1757 O O . GLN A 1 220 ? -2.935 3.267 1.108 1.00 90.00 220 GLN A O 1
ATOM 1762 N N . PHE A 1 221 ? -2.476 3.446 -1.078 1.00 88.56 221 PHE A N 1
ATOM 1763 C CA . PHE A 1 221 ? -1.083 3.878 -0.882 1.00 88.56 221 PHE A CA 1
ATOM 1764 C C . PHE A 1 221 ? -0.658 5.071 -1.736 1.00 88.56 221 PHE A C 1
ATOM 1766 O O . PHE A 1 221 ? 0.360 5.691 -1.432 1.00 88.56 221 PHE A O 1
ATOM 1773 N N . SER A 1 222 ? -1.398 5.400 -2.795 1.00 88.62 222 SER A N 1
ATOM 1774 C CA . SER A 1 222 ? -1.001 6.483 -3.690 1.00 88.62 222 SER A CA 1
ATOM 1775 C C . SER A 1 222 ? -1.265 7.840 -3.057 1.00 88.62 222 SER A C 1
ATOM 1777 O O . SER A 1 222 ? -2.334 8.070 -2.485 1.00 88.62 222 SER A O 1
ATOM 1779 N N . THR A 1 223 ? -0.312 8.756 -3.214 1.00 86.56 223 THR A N 1
ATOM 1780 C CA . THR A 1 223 ? -0.341 10.108 -2.650 1.00 86.56 223 THR A CA 1
ATOM 1781 C C . THR A 1 223 ? -1.651 10.836 -2.959 1.00 86.56 223 THR A C 1
ATOM 1783 O O . THR A 1 223 ? -2.283 11.333 -2.026 1.00 86.56 223 THR A O 1
ATOM 1786 N N . TYR A 1 224 ? -2.119 10.808 -4.214 1.00 85.06 224 TYR A N 1
ATOM 1787 C CA . TYR A 1 224 ? -3.371 11.461 -4.627 1.00 85.06 224 TYR A CA 1
ATOM 1788 C C . TYR A 1 224 ? -4.615 11.025 -3.830 1.00 85.06 224 TYR A C 1
ATOM 1790 O O . TYR A 1 224 ? -5.575 11.790 -3.718 1.00 85.06 224 TYR A O 1
ATOM 1798 N N . ALA A 1 225 ? -4.628 9.793 -3.314 1.00 84.19 225 ALA A N 1
ATOM 1799 C CA . ALA A 1 225 ? -5.768 9.212 -2.613 1.00 84.19 225 ALA A CA 1
ATOM 1800 C C . ALA A 1 225 ? -5.612 9.329 -1.094 1.00 84.19 225 ALA A C 1
ATOM 1802 O O . ALA A 1 225 ? -6.536 9.751 -0.400 1.00 84.19 225 ALA A O 1
ATOM 1803 N N . ILE A 1 226 ? -4.428 9.011 -0.560 1.00 82.12 226 ILE A N 1
ATOM 1804 C CA . ILE A 1 226 ? -4.229 8.957 0.894 1.00 82.12 226 ILE A CA 1
ATOM 1805 C C . ILE A 1 226 ? -4.156 10.343 1.543 1.00 82.12 226 ILE A C 1
ATOM 1807 O O . ILE A 1 226 ? -4.516 10.469 2.712 1.00 82.12 226 ILE A O 1
ATOM 1811 N N . GLN A 1 227 ? -3.749 11.381 0.799 1.00 73.50 227 GLN A N 1
ATOM 1812 C CA . GLN A 1 227 ? -3.704 12.767 1.291 1.00 73.50 227 GLN A CA 1
ATOM 1813 C C . GLN A 1 227 ? -5.096 13.383 1.508 1.00 73.50 227 GLN A C 1
ATOM 1815 O O . GLN A 1 227 ? -5.214 14.422 2.154 1.00 73.50 227 GLN A O 1
ATOM 1820 N N . GLN A 1 228 ? -6.157 12.750 0.998 1.00 65.00 228 GLN A N 1
ATOM 1821 C CA . GLN A 1 228 ? -7.539 13.209 1.183 1.00 65.00 228 GLN A CA 1
ATOM 1822 C C . GLN A 1 228 ? -8.078 12.890 2.584 1.00 65.00 228 GLN A C 1
ATOM 1824 O O . GLN A 1 228 ? -9.065 13.477 3.031 1.00 65.00 228 GLN A O 1
ATOM 1829 N N . TYR A 1 229 ? -7.418 11.981 3.300 1.00 62.97 229 TYR A N 1
ATOM 1830 C CA . TYR A 1 229 ? -7.778 11.595 4.655 1.00 62.97 229 TYR A CA 1
ATOM 1831 C C . TYR A 1 229 ? -6.906 12.350 5.653 1.00 62.97 229 TYR A C 1
ATOM 1833 O O . TYR A 1 229 ? -5.724 12.586 5.411 1.00 62.97 229 TYR A O 1
ATOM 1841 N N . ARG A 1 230 ? -7.467 12.708 6.816 1.00 56.12 230 ARG A N 1
ATOM 1842 C CA . ARG A 1 230 ? -6.704 13.300 7.929 1.00 56.12 230 ARG A CA 1
ATOM 1843 C C . ARG A 1 230 ? -5.771 12.253 8.556 1.00 56.12 230 ARG A C 1
ATOM 1845 O O . ARG A 1 230 ? -5.987 11.811 9.677 1.00 56.12 230 ARG A O 1
ATOM 1852 N N . ASN A 1 231 ? -4.724 11.869 7.834 1.00 55.31 231 ASN A N 1
ATOM 1853 C CA . ASN A 1 231 ? -3.608 11.060 8.317 1.00 55.31 231 ASN A CA 1
ATOM 1854 C C . ASN A 1 231 ? -2.391 11.933 8.684 1.00 55.31 231 ASN A C 1
ATOM 1856 O O . ASN A 1 231 ? -1.309 11.402 8.901 1.00 55.31 231 ASN A O 1
ATOM 1860 N N . TYR A 1 232 ? -2.546 13.265 8.742 1.00 52.03 232 TYR A N 1
ATOM 1861 C CA . TYR A 1 232 ? -1.475 14.233 9.031 1.00 52.03 232 TYR A CA 1
ATOM 1862 C C . TYR A 1 232 ? -0.214 14.056 8.156 1.00 52.03 232 TYR A C 1
ATOM 1864 O O . TYR A 1 232 ? 0.892 14.341 8.617 1.00 52.03 232 TYR A O 1
ATOM 1872 N N . ASN A 1 233 ? -0.364 13.562 6.918 1.00 50.62 233 ASN A N 1
ATOM 1873 C CA . ASN A 1 233 ? 0.741 13.205 6.014 1.00 50.62 233 ASN A CA 1
ATOM 1874 C C . ASN A 1 233 ? 1.722 12.170 6.600 1.00 50.62 233 ASN A C 1
ATOM 1876 O O . ASN A 1 233 ? 2.891 12.110 6.211 1.00 50.62 233 ASN A O 1
ATOM 1880 N N . ILE A 1 234 ? 1.265 11.348 7.547 1.00 50.12 234 ILE A N 1
ATOM 1881 C CA . ILE A 1 234 ? 2.064 10.279 8.137 1.00 50.12 234 ILE A CA 1
ATOM 1882 C C . ILE A 1 234 ? 2.243 9.169 7.104 1.00 50.12 234 ILE A C 1
ATOM 1884 O O . ILE A 1 234 ? 1.311 8.428 6.802 1.00 50.12 234 ILE A O 1
ATOM 1888 N N . THR A 1 235 ? 3.473 9.016 6.617 1.00 49.94 235 THR A N 1
ATOM 1889 C CA . THR A 1 235 ? 3.894 7.842 5.851 1.00 49.94 235 THR A CA 1
ATOM 1890 C C . THR A 1 235 ? 4.773 6.979 6.746 1.00 49.94 235 THR A C 1
ATOM 1892 O O . THR A 1 235 ? 5.808 7.433 7.237 1.00 49.94 235 THR A O 1
ATOM 1895 N N . VAL A 1 236 ? 4.394 5.726 6.998 1.00 47.31 236 VAL A N 1
ATOM 1896 C CA . VAL A 1 236 ? 5.277 4.794 7.715 1.00 47.31 236 VAL A CA 1
ATOM 1897 C C . VAL A 1 236 ? 6.408 4.406 6.762 1.00 47.31 236 VAL A C 1
ATOM 1899 O O . VAL A 1 236 ? 6.169 3.809 5.717 1.00 47.31 236 VAL A O 1
ATOM 1902 N N . THR A 1 237 ? 7.631 4.816 7.101 1.00 41.53 237 THR A N 1
ATOM 1903 C CA . THR A 1 237 ? 8.855 4.679 6.280 1.00 41.53 237 THR A CA 1
ATOM 1904 C C . THR A 1 237 ? 9.922 3.824 6.972 1.00 41.53 237 THR A C 1
ATOM 1906 O O . THR A 1 237 ? 11.023 3.666 6.454 1.00 41.53 237 THR A O 1
ATOM 1909 N N . SER A 1 238 ? 9.623 3.273 8.153 1.00 41.19 238 SER A N 1
ATOM 1910 C CA . SER A 1 238 ? 10.435 2.257 8.832 1.00 41.19 238 SER A CA 1
ATOM 1911 C C . SER A 1 238 ? 9.632 1.575 9.945 1.00 41.19 238 SER A C 1
ATOM 1913 O O . SER A 1 238 ? 8.639 2.134 10.412 1.00 41.19 238 SER A O 1
ATOM 1915 N N . ARG A 1 239 ? 10.124 0.428 10.445 1.00 40.09 239 ARG A N 1
ATOM 1916 C CA . ARG A 1 239 ? 9.547 -0.342 11.574 1.00 40.09 239 ARG A CA 1
ATOM 1917 C C . ARG A 1 239 ? 9.184 0.476 12.824 1.00 40.09 239 ARG A C 1
ATOM 1919 O O . ARG A 1 239 ? 8.420 -0.002 13.648 1.00 40.09 239 ARG A O 1
ATOM 1926 N N . VAL A 1 240 ? 9.759 1.667 13.015 1.00 36.56 240 VAL A N 1
ATOM 1927 C CA . VAL A 1 240 ? 9.547 2.486 14.226 1.00 36.56 240 VAL A CA 1
ATOM 1928 C C . VAL A 1 240 ? 9.252 3.961 13.906 1.00 36.56 240 VAL A C 1
ATOM 1930 O O . VAL A 1 240 ? 8.975 4.736 14.818 1.00 36.56 240 VAL A O 1
ATOM 1933 N N . ARG A 1 241 ? 9.283 4.396 12.636 1.00 31.94 241 ARG A N 1
ATOM 1934 C CA . ARG A 1 241 ? 9.033 5.807 12.288 1.00 31.94 241 ARG A CA 1
ATOM 1935 C C . ARG A 1 241 ? 8.043 5.992 11.150 1.00 31.94 241 ARG A C 1
ATOM 1937 O O . ARG A 1 241 ? 8.244 5.541 10.022 1.00 31.94 241 ARG A O 1
ATOM 1944 N N . ALA A 1 242 ? 7.030 6.782 11.472 1.00 39.84 242 ALA A N 1
ATOM 1945 C CA . ALA A 1 242 ? 6.368 7.670 10.540 1.00 39.84 242 ALA A CA 1
ATOM 1946 C C . ALA A 1 242 ? 7.341 8.788 10.115 1.00 39.84 242 ALA A C 1
ATOM 1948 O O . ALA A 1 242 ? 7.955 9.432 10.969 1.00 39.84 242 ALA A O 1
ATOM 1949 N N . HIS A 1 243 ? 7.481 9.031 8.815 1.00 34.16 243 HIS A N 1
ATOM 1950 C CA . HIS A 1 243 ? 8.108 10.235 8.274 1.00 34.16 243 HIS A CA 1
ATOM 1951 C C . HIS A 1 243 ? 7.090 11.025 7.451 1.00 34.16 243 HIS A C 1
ATOM 1953 O O . HIS A 1 243 ? 6.122 10.475 6.925 1.00 34.16 243 HIS A O 1
ATOM 1959 N N . ILE A 1 244 ? 7.323 12.333 7.394 1.00 33.81 244 ILE A N 1
ATOM 1960 C CA . ILE A 1 244 ? 6.540 13.303 6.635 1.00 33.81 244 ILE A CA 1
ATOM 1961 C C . ILE A 1 244 ? 7.288 13.548 5.323 1.00 33.81 244 ILE A C 1
ATOM 1963 O O . ILE A 1 244 ? 8.502 13.753 5.347 1.00 33.81 244 ILE A O 1
ATOM 1967 N N . THR A 1 245 ? 6.584 13.558 4.196 1.00 36.22 245 THR A N 1
ATOM 1968 C CA . THR A 1 245 ? 7.073 14.179 2.957 1.00 36.22 245 THR A CA 1
ATOM 1969 C C . THR A 1 245 ? 6.454 15.568 2.849 1.00 36.22 245 THR A C 1
ATOM 1971 O O . THR A 1 245 ? 5.227 15.681 2.839 1.00 36.22 245 THR A O 1
ATOM 1974 N N . SER A 1 246 ? 7.304 16.598 2.857 1.00 32.81 246 SER A N 1
ATOM 1975 C CA . SER A 1 246 ? 6.957 18.017 2.678 1.00 32.81 246 SER A CA 1
ATOM 1976 C C . SER A 1 246 ? 6.635 18.357 1.232 1.00 32.81 246 SER A C 1
ATOM 1978 O O . SER A 1 246 ? 7.381 17.840 0.368 1.00 32.81 246 SER A O 1
#

Solvent-accessible surface area (backbone atoms only — not comparable to full-atom values): 14534 Å² total; per-residue (Å²): 67,49,70,44,89,69,48,49,102,79,62,26,42,35,39,41,36,67,42,72,45,101,82,75,46,76,44,83,74,50,76,40,80,31,84,55,99,40,35,69,50,37,35,50,49,50,49,52,51,52,51,55,27,54,77,67,75,44,77,82,61,69,63,47,47,29,68,71,52,66,38,54,50,54,21,41,52,71,74,42,69,84,36,45,68,29,43,25,56,36,49,50,48,53,52,49,52,53,46,44,77,75,57,59,91,67,78,46,81,95,30,76,80,52,49,84,75,78,76,71,59,62,71,56,53,64,65,68,64,72,62,71,78,81,74,80,75,83,78,69,69,85,85,60,80,81,82,69,82,45,75,63,56,53,54,52,50,60,65,51,68,81,53,83,83,58,58,100,43,73,50,19,56,51,50,36,53,49,49,24,38,60,18,74,40,76,62,52,24,48,55,34,44,54,48,40,52,60,79,41,54,90,40,54,72,52,52,49,48,45,53,72,71,44,56,85,48,39,64,29,54,16,41,46,45,48,69,76,46,97,53,84,63,62,40,43,65,50,102,88,37,69,44,74,81,131

Mean predicted aligned error: 11.84 Å

Nearest PDB structures (foldseek):
  6xgx-assembly1_B  TM=7.961E-01  e=1.204E-03  Acetivibrio thermocellus ATCC 27405
  6xg8-assembly1_A  TM=6.427E-01  e=8.654E-04  Acetivibrio thermocellus ATCC 27405
  7zxk-assembly2_C  TM=2.817E-01  e=3.707E+00  Homo sapiens

Secondary structure (DSSP, 8-state):
-EEES---TT---EEEEEEE-TTS-EEEEEEEE-SS-SHHHHHHHHHHHHHHHHHTTPPPPSEEEE---HHHHHHHHHH-TTSEEEE-HHHHHHHHHHHHHHH--S--TT-TTTS---STTHHHHTTTTSS----------TTS---PPPHHHHHHHHHHTTS--S-SSHHHHHHHHHHHHH-SSHHHHHHHHHHHHHHTTT-HHHHHHHHHHTGGGGGGT-HHHHTTSSSTTEEEEETTEEEE--

Radius of gyration: 19.58 Å; Cα contacts (8 Å, |Δi|>4): 291; chains: 1; bounding box: 45×38×57 Å

Foldseek 3Di:
DEWDPDADPLRWIKDWDWDADPVRDIDGLDIATHNDPALVSLLVVLQVSVVVCVVVVHDDAQEDEYLQDPSNVVSCCVNPVNHQYAYQPQSVLVVLLVQLVVQPPDDCPPPPSSDDPDDPCVVVVVSVVPDDPPPPPDPPPVPDDPDDQDPVNVVLLVVLLVDDPFDPHSVRLSVLVVQLQADQAPVSNVSSLSSSCNNVVVRCSSNVCCVSRPVVVSLRRHNNNPVVTPPSQFRNNDPPDTDHDD